Protein AF-A0A7C1HHU4-F1 (afdb_monomer_lite)

Foldseek 3Di:
DAAQDPVNCVQQPDADPVGTWHWADQADDDDDPDPPQAFDDDPNDTGSGNDDNVVVVVCVVVVQWDQDPVRGITGTDHPVVDPHDDQDPDDPDPQFDADDCPDLQHFVQPPDGHLSVLLVVDVVPDAAAAEDEDQDCQLNSNVVSCVLRNYHYDYHHPAPVNVLNNLQQCCQAPVDDSVNDDDPDQDLDLVSLLVCCVVPVLSSLRSQCPLQQWAADPCPDVPRVPDDDLQFGTKDWAAQDPVRDIAIETEHEDADDDDLVVLVSQLVVCVVVVGQAYEYEYSDDDDPSNVVSQVVSPWDAGPVLCPDPRGTFGRYYYYYPRRSSVPDHHPDDHDDDCGSTNRRDHHPHDPDDDDDDDD

Secondary structure (DSSP, 8-state):
-BPPPHHHHTT--EEETTEEEEEEE-B--S--S-TT---EEETTEEE-BSS-HHHHHHHHHTT-EEE-TTS-EEEEEEGGG---BPP-SS--SGGGPPPPTT-TT--S-TTPPPHHHHHHHHHHH--TT-EEEETT-TTTHHHHHHHHTT-EEEE--S-HHHHHHHHHHHHHHH---GGGS---SS-SSHHHHHHHHHH-HHHHHHHHHHHTTPEEPTT-STT---S---S--EEEEEE-STT--EEEEEEEEESS---HHHHHHHHHHHHHTT-SEEEEEESSPPPHHHHHHHHHT-EE--TTGGGSS---EESEEEEEHHHHHTT-------S----SSPPPPPP----TT------

Radius of gyration: 31.87 Å; chains: 1; bounding box: 71×44×88 Å

Sequence (359 aa):
YSPLTEDSLKPYSYSDDKGRFRLIEIVAAGIQKYEGRKEFEFEGVKAPWLYTKDRLKEMLDSGLLYKTSTGSIKKKQYLKDVKGLVVSDIWVDSDVKPLQGSSAESLGYQTQKPVSLLERIIKASSKEGDWVLDPFCGCGTTVSAAEKLKRNWIGIDITALSINLIKHRLMDEFKLDVKDINVDGFPKDLTGAGELFKKDPFQFEHWAVDLINARPAGNKSEGKMKGADKGIDGVMYFIKNTKEEYGKALVQVKGGGVKRSDIATLKGDVDREKAEAGIFITLEKPTKPMIQEAVEAGTFSTPLTLKTSKPEYPKIQILTIEEILNGKMPDLPQGLSKAYYKEASASKVDKSLKQKLMI

pLDDT: mean 82.61, std 16.48, range [25.23, 98.19]

Structure (mmCIF, N/CA/C/O backbone):
data_AF-A0A7C1HHU4-F1
#
_entry.id   AF-A0A7C1HHU4-F1
#
loop_
_atom_site.group_PDB
_atom_site.id
_atom_site.type_symbol
_atom_site.label_atom_id
_atom_site.label_alt_id
_atom_site.label_comp_id
_atom_site.label_asym_id
_atom_site.label_entity_id
_atom_site.label_seq_id
_atom_site.pdbx_PDB_ins_code
_atom_site.Cartn_x
_atom_site.Cartn_y
_atom_site.Cartn_z
_atom_site.occupancy
_atom_site.B_iso_or_equiv
_atom_site.auth_seq_id
_atom_site.auth_comp_id
_atom_site.auth_asym_id
_atom_site.auth_atom_id
_atom_site.pdbx_PDB_model_num
ATOM 1 N N . TYR A 1 1 ? 12.741 1.156 -25.204 1.00 75.75 1 TYR A N 1
ATOM 2 C CA . TYR A 1 1 ? 13.739 2.238 -25.246 1.00 75.75 1 TYR A CA 1
ATOM 3 C C . TYR A 1 1 ? 13.410 3.215 -24.134 1.00 75.75 1 TYR A C 1
ATOM 5 O O . TYR A 1 1 ? 12.227 3.480 -23.950 1.00 75.75 1 TYR A O 1
ATOM 13 N N . SER A 1 2 ? 14.406 3.695 -23.393 1.00 73.81 2 SER A N 1
ATOM 14 C CA . SER A 1 2 ? 14.232 4.794 -22.433 1.00 73.81 2 SER A CA 1
ATOM 15 C C . SER A 1 2 ? 14.288 6.148 -23.161 1.00 73.81 2 SER A C 1
ATOM 17 O O . SER A 1 2 ? 14.856 6.216 -24.262 1.00 73.81 2 SER A O 1
ATOM 19 N N . PRO A 1 3 ? 13.720 7.224 -22.586 1.00 78.56 3 PRO A N 1
ATOM 20 C CA . PRO A 1 3 ? 13.815 8.567 -23.152 1.00 78.56 3 PRO A CA 1
ATOM 21 C C . PRO A 1 3 ? 15.266 9.014 -23.379 1.00 78.56 3 PRO A C 1
ATOM 23 O O . PRO A 1 3 ? 16.185 8.589 -22.675 1.00 78.56 3 PRO A O 1
ATOM 26 N N . LEU A 1 4 ? 15.475 9.884 -24.369 1.00 82.12 4 LEU A N 1
ATOM 27 C CA . LEU A 1 4 ? 16.768 10.534 -24.580 1.00 82.12 4 LEU A CA 1
ATOM 28 C C . LEU A 1 4 ? 17.017 11.559 -23.465 1.00 82.12 4 LEU A C 1
ATOM 30 O O . LEU A 1 4 ? 16.139 12.349 -23.129 1.00 82.12 4 LEU A O 1
ATOM 34 N N . THR A 1 5 ? 18.226 11.557 -22.911 1.00 82.12 5 THR A N 1
ATOM 35 C CA . THR A 1 5 ? 18.712 12.552 -21.945 1.00 82.12 5 THR A CA 1
ATOM 36 C C . THR A 1 5 ? 19.473 13.673 -22.651 1.00 82.12 5 THR A C 1
ATOM 38 O O . THR A 1 5 ? 19.950 13.478 -23.772 1.00 82.12 5 THR A O 1
ATOM 41 N N . GLU A 1 6 ? 19.673 14.819 -21.995 1.00 85.12 6 GLU A N 1
ATOM 42 C CA . GLU A 1 6 ? 20.523 15.898 -22.529 1.00 85.12 6 GLU A CA 1
ATOM 43 C C . GLU A 1 6 ? 21.921 15.396 -22.916 1.00 85.12 6 GLU A C 1
ATOM 45 O O . GLU A 1 6 ? 22.415 15.698 -24.002 1.00 85.12 6 GLU A O 1
ATOM 50 N N . ASP A 1 7 ? 22.521 14.539 -22.087 1.00 84.50 7 ASP A N 1
ATOM 51 C CA . ASP A 1 7 ? 23.810 13.912 -22.382 1.00 84.50 7 ASP A CA 1
ATOM 52 C C . ASP A 1 7 ? 23.768 13.044 -23.641 1.00 84.50 7 ASP A C 1
ATOM 54 O O . ASP A 1 7 ? 24.692 13.083 -24.452 1.00 84.50 7 ASP A O 1
ATOM 58 N N . SER A 1 8 ? 22.677 12.304 -23.857 1.00 84.25 8 SER A N 1
ATOM 59 C CA . SER A 1 8 ? 22.513 11.487 -25.063 1.00 84.25 8 SER A CA 1
ATOM 60 C C . SER A 1 8 ? 22.328 12.311 -26.341 1.00 84.25 8 SER A C 1
ATOM 62 O O . SER A 1 8 ? 22.568 11.798 -27.437 1.00 84.25 8 SER A O 1
ATOM 64 N N . LEU A 1 9 ? 21.935 13.585 -26.214 1.00 89.62 9 LEU A N 1
ATOM 65 C CA . LEU A 1 9 ? 21.789 14.520 -27.329 1.00 89.62 9 LEU A CA 1
ATOM 66 C C . LEU A 1 9 ? 23.114 15.195 -27.707 1.00 89.62 9 LEU A C 1
ATOM 68 O O . LEU A 1 9 ? 23.261 15.605 -28.860 1.00 89.62 9 LEU A O 1
ATOM 72 N N . LYS A 1 10 ? 24.090 15.282 -26.788 1.00 91.12 10 LYS A N 1
ATOM 73 C CA . LYS A 1 10 ? 25.401 15.921 -27.030 1.00 91.12 10 LYS A CA 1
ATOM 74 C C . LYS A 1 10 ? 26.136 15.375 -28.268 1.00 91.12 10 LYS A C 1
ATOM 76 O O . LYS A 1 10 ? 26.642 16.189 -29.037 1.00 91.12 10 LYS A O 1
ATOM 81 N N . PRO A 1 11 ? 26.166 14.051 -28.542 1.00 92.06 11 PRO A N 1
ATOM 82 C CA . PRO A 1 11 ? 26.822 13.518 -29.738 1.00 92.06 11 PRO A CA 1
ATOM 83 C C . PRO A 1 11 ? 26.162 13.914 -31.069 1.00 92.06 11 PRO A C 1
ATOM 85 O O . PRO A 1 11 ? 26.788 13.761 -32.115 1.00 92.06 11 PRO A O 1
ATOM 88 N N . TYR A 1 12 ? 24.909 14.390 -31.065 1.00 93.38 12 TYR A N 1
ATOM 89 C CA . TYR A 1 12 ? 24.197 14.850 -32.266 1.00 93.38 12 TYR A CA 1
ATOM 90 C C . TYR A 1 12 ? 24.567 16.301 -32.599 1.00 93.38 12 TYR A C 1
ATOM 92 O O . TYR A 1 12 ? 23.718 17.200 -32.578 1.00 93.38 12 TYR A O 1
ATOM 100 N N . SER A 1 13 ? 25.856 16.531 -32.841 1.00 94.19 13 SER A N 1
ATOM 101 C CA . SER A 1 13 ? 26.451 17.848 -33.085 1.00 94.19 13 SER A CA 1
ATOM 102 C C . SER A 1 13 ? 26.485 18.258 -34.561 1.00 94.19 13 SER A C 1
ATOM 104 O O . SER A 1 13 ? 26.775 19.413 -34.855 1.00 94.19 13 SER A O 1
ATOM 106 N N . TYR A 1 14 ? 26.177 17.344 -35.484 1.00 94.19 14 TYR A N 1
ATOM 107 C CA . TYR A 1 14 ? 26.144 17.616 -36.919 1.00 94.19 14 TYR A CA 1
ATOM 108 C C . TYR A 1 14 ? 24.708 17.842 -37.402 1.00 94.19 14 TYR A C 1
ATOM 110 O O . TYR A 1 14 ? 23.756 17.331 -36.804 1.00 94.19 14 TYR A O 1
ATOM 118 N N . SER A 1 15 ? 24.542 18.562 -38.511 1.00 95.06 15 SER A N 1
ATOM 119 C CA . SER A 1 15 ? 23.248 18.739 -39.175 1.00 95.06 15 SER A CA 1
ATOM 120 C C . SER A 1 15 ? 23.392 18.861 -40.687 1.00 95.06 15 SER A C 1
ATOM 122 O O . SER A 1 15 ? 24.374 19.412 -41.180 1.00 95.06 15 SER A O 1
ATOM 124 N N . ASP A 1 16 ? 22.393 18.366 -41.407 1.00 94.12 16 ASP A N 1
ATOM 125 C CA . ASP A 1 16 ? 22.182 18.588 -42.839 1.00 94.12 16 ASP A CA 1
ATOM 126 C C . ASP A 1 16 ? 20.679 18.808 -43.112 1.00 94.12 16 ASP A C 1
ATOM 128 O O . ASP A 1 16 ? 19.890 18.991 -42.179 1.00 94.12 16 ASP A O 1
ATOM 132 N N . ASP A 1 17 ? 20.275 18.794 -44.382 1.00 93.31 17 ASP A N 1
ATOM 133 C CA . ASP A 1 17 ? 18.888 18.929 -44.846 1.00 93.31 17 ASP A CA 1
ATOM 134 C C . ASP A 1 17 ? 17.928 17.884 -44.247 1.00 93.31 17 ASP A C 1
ATOM 136 O O . ASP A 1 17 ? 16.725 18.124 -44.135 1.00 93.31 17 ASP A O 1
ATOM 140 N N . LYS A 1 18 ? 18.446 16.734 -43.798 1.00 91.19 18 LYS A N 1
ATOM 141 C CA . LYS A 1 18 ? 17.661 15.654 -43.186 1.00 91.19 18 LYS A CA 1
ATOM 142 C C . LYS A 1 18 ? 17.570 15.779 -41.664 1.00 91.19 18 LYS A C 1
ATOM 144 O O . LYS A 1 18 ? 16.787 15.032 -41.061 1.00 91.19 18 LYS A O 1
ATOM 149 N N . GLY A 1 19 ? 18.300 16.714 -41.053 1.00 94.38 19 GLY A N 1
ATOM 150 C CA . GLY A 1 19 ? 18.225 17.073 -39.635 1.00 94.38 19 GLY A CA 1
ATOM 151 C C . GLY A 1 19 ? 19.515 16.813 -38.854 1.00 94.38 19 GLY A C 1
ATOM 152 O O . GLY A 1 19 ? 20.585 16.597 -39.418 1.00 94.38 19 GLY A O 1
ATOM 153 N N . ARG A 1 20 ? 19.420 16.837 -37.517 1.00 96.12 20 ARG A N 1
ATOM 154 C CA . ARG A 1 20 ? 20.566 16.583 -36.626 1.00 96.12 20 ARG A CA 1
ATOM 155 C C . ARG A 1 20 ? 20.990 15.117 -36.667 1.00 96.12 20 ARG A C 1
ATOM 157 O O . ARG A 1 20 ? 20.142 14.227 -36.567 1.00 96.12 20 ARG A O 1
ATOM 164 N N . PHE A 1 21 ? 22.291 14.861 -36.734 1.00 96.12 21 PHE A N 1
ATOM 165 C CA . PHE A 1 21 ? 22.856 13.513 -36.737 1.00 96.12 21 PHE A CA 1
ATOM 166 C C . PHE A 1 21 ? 24.139 13.408 -35.909 1.00 96.12 21 PHE A C 1
ATOM 168 O O . PHE A 1 21 ? 24.798 14.400 -35.596 1.00 96.12 21 PHE A O 1
ATOM 175 N N . ARG A 1 22 ? 24.490 12.168 -35.563 1.00 95.00 22 ARG A N 1
ATOM 176 C CA . ARG A 1 22 ? 25.804 11.793 -35.033 1.00 95.00 22 ARG A CA 1
ATOM 177 C C . ARG A 1 22 ? 26.509 10.836 -35.987 1.00 95.00 22 ARG A C 1
ATOM 179 O O . ARG A 1 22 ? 25.856 10.158 -36.784 1.00 95.00 22 ARG A O 1
ATOM 186 N N . LEU A 1 23 ? 27.830 10.762 -35.888 1.00 94.88 23 LEU A N 1
ATOM 187 C CA . LEU A 1 23 ? 28.643 9.840 -36.678 1.00 94.88 23 LEU A CA 1
ATOM 188 C C . LEU A 1 23 ? 28.852 8.524 -35.923 1.00 94.88 23 LEU A C 1
ATOM 190 O O . LEU A 1 23 ? 29.204 8.536 -34.746 1.00 94.88 23 LEU A O 1
ATOM 194 N N . ILE A 1 24 ? 28.649 7.398 -36.606 1.00 93.25 24 ILE A N 1
ATOM 195 C CA . ILE A 1 24 ? 28.851 6.049 -36.062 1.00 93.25 24 ILE A CA 1
ATOM 196 C C . ILE A 1 24 ? 29.905 5.310 -36.881 1.00 93.25 24 ILE A C 1
ATOM 198 O O . ILE A 1 24 ? 29.896 5.371 -38.113 1.00 93.25 24 ILE A O 1
ATOM 202 N N . GLU A 1 25 ? 30.792 4.603 -36.181 1.00 92.06 25 GLU A N 1
ATOM 203 C CA . GLU A 1 25 ? 31.785 3.721 -36.791 1.00 92.06 25 GLU A CA 1
ATOM 204 C C . GLU A 1 25 ? 31.113 2.575 -37.549 1.00 92.06 25 GLU A C 1
ATOM 206 O O . GLU A 1 25 ? 30.187 1.923 -37.062 1.00 92.06 25 GLU A O 1
ATOM 211 N N . ILE A 1 26 ? 31.596 2.329 -38.763 1.00 91.25 26 ILE A N 1
ATOM 212 C CA . ILE A 1 26 ? 31.110 1.254 -39.639 1.00 91.25 26 ILE A CA 1
ATOM 213 C C . ILE A 1 26 ? 32.200 0.237 -39.976 1.00 91.25 26 ILE A C 1
ATOM 215 O O . ILE A 1 26 ? 32.038 -0.571 -40.890 1.00 91.25 26 ILE A O 1
ATOM 219 N N . VAL A 1 27 ? 33.290 0.274 -39.215 1.00 89.12 27 VAL A N 1
ATOM 220 C CA . VAL A 1 27 ? 34.423 -0.645 -39.291 1.00 89.12 27 VAL A CA 1
ATOM 221 C C . VAL A 1 27 ? 34.419 -1.512 -38.031 1.00 89.12 27 VAL A C 1
ATOM 223 O O . VAL A 1 27 ? 34.164 -1.022 -36.932 1.00 89.12 27 VAL A O 1
ATOM 226 N N . ALA A 1 28 ? 34.651 -2.813 -38.185 1.00 80.06 28 ALA A N 1
ATOM 227 C CA . ALA A 1 28 ? 34.736 -3.750 -37.073 1.00 80.06 28 ALA A CA 1
ATOM 228 C C . ALA A 1 28 ? 36.065 -3.584 -36.319 1.00 80.06 28 ALA A C 1
ATOM 230 O O . ALA A 1 28 ? 37.127 -3.570 -36.935 1.00 80.06 28 ALA A O 1
ATOM 231 N N . ALA A 1 29 ? 36.015 -3.532 -34.986 1.00 65.38 29 ALA A N 1
ATOM 232 C CA . ALA A 1 29 ? 37.196 -3.613 -34.127 1.00 65.38 29 ALA A CA 1
ATOM 233 C C . ALA A 1 29 ? 37.293 -5.022 -33.506 1.00 65.38 29 ALA A C 1
ATOM 235 O O . ALA A 1 29 ? 36.358 -5.453 -32.830 1.00 65.38 29 ALA A O 1
ATOM 236 N N . GLY A 1 30 ? 38.403 -5.741 -33.729 1.00 63.88 30 GLY A N 1
ATOM 237 C CA . GLY A 1 30 ? 38.709 -7.036 -33.089 1.00 63.88 30 GLY A CA 1
ATOM 238 C C . GLY A 1 30 ? 38.842 -8.248 -34.029 1.00 63.88 30 GLY A C 1
ATOM 239 O O . GLY A 1 30 ? 38.685 -8.139 -35.244 1.00 63.88 30 GLY A O 1
ATOM 240 N N . ILE A 1 31 ? 39.149 -9.420 -33.445 1.00 54.19 31 ILE A N 1
ATOM 241 C CA . ILE A 1 31 ? 39.324 -10.702 -34.158 1.00 54.19 31 ILE A CA 1
ATOM 242 C C . ILE A 1 31 ? 37.970 -11.171 -34.696 1.00 54.19 31 ILE A C 1
ATOM 244 O O . ILE A 1 31 ? 37.035 -11.446 -33.939 1.00 54.19 31 ILE A O 1
ATOM 248 N N . GLN A 1 32 ? 37.859 -11.270 -36.017 1.00 61.97 32 GLN A N 1
ATOM 249 C CA . GLN A 1 32 ? 36.620 -11.663 -36.669 1.00 61.97 32 GLN A CA 1
ATOM 250 C C . GLN A 1 32 ? 36.417 -13.179 -36.609 1.00 61.97 32 GLN A C 1
ATOM 252 O O . GLN A 1 32 ? 37.212 -13.943 -37.143 1.00 61.97 32 GLN A O 1
ATOM 257 N N . LYS A 1 33 ? 35.318 -13.620 -35.984 1.00 54.09 33 LYS A N 1
ATOM 258 C CA . LYS A 1 33 ? 34.974 -15.048 -35.833 1.00 54.09 33 LYS A CA 1
ATOM 259 C C . LYS A 1 33 ? 34.425 -15.717 -37.106 1.00 54.09 33 LYS A C 1
ATOM 261 O O . LYS A 1 33 ? 34.211 -16.922 -37.089 1.00 54.09 33 LYS A O 1
ATOM 266 N N . TYR A 1 34 ? 34.172 -14.967 -38.182 1.00 54.53 34 TYR A N 1
ATOM 267 C CA . TYR A 1 34 ? 33.524 -15.477 -39.396 1.00 54.53 34 TYR A CA 1
ATOM 268 C C . TYR A 1 34 ? 34.329 -15.101 -40.649 1.00 54.53 34 TYR A C 1
ATOM 270 O O . TYR A 1 34 ? 34.509 -13.918 -40.930 1.00 54.53 34 TYR A O 1
ATOM 278 N N . GLU A 1 35 ? 34.752 -16.098 -41.432 1.00 52.47 35 GLU A N 1
ATOM 279 C CA . GLU A 1 35 ? 35.619 -15.956 -42.624 1.00 52.47 35 GLU A CA 1
ATOM 280 C C . GLU A 1 35 ? 35.039 -15.080 -43.757 1.00 52.47 35 GLU A C 1
ATOM 282 O O . GLU A 1 35 ? 35.770 -14.646 -44.650 1.00 52.47 35 GLU A O 1
ATOM 287 N N . GLY A 1 36 ? 33.729 -14.807 -43.741 1.00 53.41 36 GLY A N 1
ATOM 288 C CA . GLY A 1 36 ? 33.007 -14.114 -44.816 1.00 53.41 36 GLY A CA 1
ATOM 289 C C . GLY A 1 36 ? 33.025 -12.580 -44.773 1.00 53.41 36 GLY A C 1
ATOM 290 O O . GLY A 1 36 ? 32.559 -11.954 -45.722 1.00 53.41 36 GLY A O 1
ATOM 291 N N . ARG A 1 37 ? 33.547 -11.944 -43.714 1.00 59.62 37 ARG A N 1
ATOM 292 C CA . ARG A 1 37 ? 33.633 -10.469 -43.593 1.00 59.62 37 ARG A CA 1
ATOM 293 C C . ARG A 1 37 ? 35.045 -9.952 -43.889 1.00 59.62 37 ARG A C 1
ATOM 295 O O . ARG A 1 37 ? 35.621 -9.182 -43.130 1.00 59.62 37 ARG A O 1
ATOM 302 N N . LYS A 1 38 ? 35.616 -10.402 -45.008 1.00 65.12 38 LYS A N 1
ATOM 303 C CA . LYS A 1 38 ? 36.963 -10.006 -45.444 1.00 65.12 38 LYS A CA 1
ATOM 304 C C . LYS A 1 38 ? 37.059 -8.489 -45.596 1.00 65.12 38 LYS A C 1
ATOM 306 O O . LYS A 1 38 ? 36.129 -7.855 -46.090 1.00 65.12 38 LYS A O 1
ATOM 311 N N . GLU A 1 39 ? 38.194 -7.925 -45.194 1.00 82.88 39 GLU A N 1
ATOM 312 C CA . GLU A 1 39 ? 38.535 -6.539 -45.502 1.00 82.88 39 GLU A CA 1
ATOM 313 C C . GLU A 1 39 ? 38.450 -6.307 -47.011 1.00 82.88 39 GLU A C 1
ATOM 315 O O . GLU A 1 39 ? 38.988 -7.087 -47.802 1.00 82.88 39 GLU A O 1
ATOM 320 N N . PHE A 1 40 ? 37.795 -5.227 -47.419 1.00 88.38 40 PHE A N 1
ATOM 321 C CA . PHE A 1 40 ? 37.728 -4.837 -48.822 1.00 88.38 40 PHE A CA 1
ATOM 322 C C . PHE A 1 40 ? 37.879 -3.328 -48.967 1.00 88.38 40 PHE A C 1
ATOM 324 O O . PHE A 1 40 ? 37.663 -2.559 -48.028 1.00 88.38 40 PHE A O 1
ATOM 331 N N . GLU A 1 41 ? 38.284 -2.909 -50.161 1.00 91.25 41 GLU A N 1
ATOM 332 C CA . GLU A 1 41 ? 38.434 -1.501 -50.496 1.00 91.25 41 GLU A CA 1
ATOM 333 C C . GLU A 1 41 ? 37.094 -0.889 -50.921 1.00 91.25 41 GLU A C 1
ATOM 335 O O . GLU A 1 41 ? 36.368 -1.439 -51.760 1.00 91.25 41 GLU A O 1
ATOM 340 N N . PHE A 1 42 ? 36.774 0.257 -50.327 1.00 91.25 42 PHE A N 1
ATOM 341 C CA . PHE A 1 42 ? 35.602 1.067 -50.630 1.00 91.25 42 PHE A CA 1
ATOM 342 C C . PHE A 1 42 ? 35.975 2.552 -50.534 1.00 91.25 42 PHE A C 1
ATOM 344 O O . PHE A 1 42 ? 36.514 2.979 -49.516 1.00 91.25 42 PHE A O 1
ATOM 351 N N . GLU A 1 43 ? 35.714 3.333 -51.590 1.00 91.62 43 GLU A N 1
ATOM 352 C CA . GLU A 1 43 ? 35.976 4.787 -51.637 1.00 91.62 43 GLU A CA 1
ATOM 353 C C . GLU A 1 43 ? 37.415 5.193 -51.228 1.00 91.62 43 GLU A C 1
ATOM 355 O O . GLU A 1 43 ? 37.641 6.211 -50.558 1.00 91.62 43 GLU A O 1
ATOM 360 N N . GLY A 1 44 ? 38.396 4.371 -51.629 1.00 89.25 44 GLY A N 1
ATOM 361 C CA . GLY A 1 44 ? 39.824 4.547 -51.337 1.00 89.25 44 GLY A CA 1
ATOM 362 C C . GLY A 1 44 ? 40.247 4.135 -49.923 1.00 89.25 44 GLY A C 1
ATOM 363 O O . GLY A 1 44 ? 41.362 4.436 -49.504 1.00 89.25 44 GLY A O 1
ATOM 364 N N . VAL A 1 45 ? 39.367 3.471 -49.166 1.00 89.06 45 VAL A N 1
ATOM 365 C CA . VAL A 1 45 ? 39.634 2.991 -47.806 1.00 89.06 45 VAL A CA 1
ATOM 366 C C . VAL A 1 45 ? 39.509 1.470 -47.769 1.00 89.06 45 VAL A C 1
ATOM 368 O O . VAL A 1 45 ? 38.442 0.912 -48.031 1.00 89.06 45 VAL A O 1
ATOM 371 N N . LYS A 1 46 ? 40.599 0.782 -47.418 1.00 90.00 46 LYS A N 1
ATOM 372 C CA . LYS A 1 46 ? 40.602 -0.663 -47.162 1.00 90.00 46 LYS A CA 1
ATOM 373 C C . LYS A 1 46 ? 40.394 -0.908 -45.673 1.00 90.00 46 LYS A C 1
ATOM 375 O O . LYS A 1 46 ? 41.227 -0.509 -44.865 1.00 90.00 46 LYS A O 1
ATOM 380 N N . ALA A 1 47 ? 39.274 -1.531 -45.317 1.00 88.31 47 ALA A N 1
ATOM 381 C CA . ALA A 1 47 ? 38.907 -1.753 -43.923 1.00 88.31 47 ALA A CA 1
ATOM 382 C C . ALA A 1 47 ? 38.015 -2.996 -43.743 1.00 88.31 47 ALA A C 1
ATOM 384 O O . ALA A 1 47 ? 37.366 -3.448 -44.695 1.00 88.31 47 ALA A O 1
ATOM 385 N N . PRO A 1 48 ? 37.934 -3.537 -42.516 1.00 88.12 48 PRO A N 1
ATOM 386 C CA . PRO A 1 48 ? 36.962 -4.561 -42.150 1.00 88.12 48 PRO A CA 1
ATOM 387 C C . PRO A 1 48 ? 35.567 -3.950 -41.946 1.00 88.12 48 PRO A C 1
ATOM 389 O O . PRO A 1 48 ? 35.154 -3.651 -40.825 1.00 88.12 48 PRO A O 1
ATOM 392 N N . TRP A 1 49 ? 34.825 -3.728 -43.028 1.00 87.88 49 TRP A N 1
ATOM 393 C CA . TRP A 1 49 ? 33.504 -3.093 -42.968 1.00 87.88 49 TRP A CA 1
ATOM 394 C C . TRP A 1 49 ? 32.445 -3.957 -42.258 1.00 87.88 49 TRP A C 1
ATOM 396 O O . TRP A 1 49 ? 32.371 -5.171 -42.445 1.00 87.88 49 TRP A O 1
ATOM 406 N N . LEU A 1 50 ? 31.560 -3.317 -41.482 1.00 88.31 50 LEU A N 1
ATOM 407 C CA . LEU A 1 50 ? 30.395 -3.959 -40.849 1.00 88.31 50 LEU A CA 1
ATOM 408 C C . LEU A 1 50 ? 29.267 -4.293 -41.844 1.00 88.31 50 LEU A C 1
ATOM 410 O O . LEU A 1 50 ? 28.337 -5.020 -41.493 1.00 88.31 50 LEU A O 1
ATOM 414 N N . TYR A 1 51 ? 29.341 -3.760 -43.065 1.00 88.25 51 TYR A N 1
ATOM 415 C CA . TYR A 1 51 ? 28.326 -3.877 -44.111 1.00 88.25 51 TYR A CA 1
ATOM 416 C C . TYR A 1 51 ? 28.941 -4.424 -45.405 1.00 88.25 51 TYR A C 1
ATOM 418 O O . TYR A 1 51 ? 30.143 -4.297 -45.634 1.00 88.25 51 TYR A O 1
ATOM 426 N N . THR A 1 52 ? 28.112 -5.015 -46.267 1.00 89.25 52 THR A N 1
ATOM 427 C CA . THR A 1 52 ? 28.529 -5.470 -47.603 1.00 89.25 52 THR A CA 1
ATOM 428 C C . THR A 1 52 ? 28.828 -4.288 -48.529 1.00 89.25 52 THR A C 1
ATOM 430 O O . THR A 1 52 ? 28.339 -3.178 -48.310 1.00 89.25 52 THR A O 1
ATOM 433 N N . LYS A 1 53 ? 29.596 -4.526 -49.602 1.00 89.44 53 LYS A N 1
ATOM 434 C CA . LYS A 1 53 ? 29.929 -3.493 -50.598 1.00 89.44 53 LYS A CA 1
ATOM 435 C C . LYS A 1 53 ? 28.681 -2.855 -51.216 1.00 89.44 53 LYS A C 1
ATOM 437 O O . LYS A 1 53 ? 28.639 -1.637 -51.349 1.00 89.44 53 LYS A O 1
ATOM 442 N N . ASP A 1 54 ? 27.660 -3.651 -51.531 1.00 91.06 54 ASP A N 1
ATOM 443 C CA . ASP A 1 54 ? 26.407 -3.144 -52.105 1.00 91.06 54 ASP A CA 1
ATOM 444 C C . ASP A 1 54 ? 25.642 -2.271 -51.110 1.00 91.06 54 ASP A C 1
ATOM 446 O O . ASP A 1 54 ? 25.215 -1.173 -51.453 1.00 91.06 54 ASP A O 1
ATOM 450 N N . ARG A 1 55 ? 25.582 -2.676 -49.834 1.00 92.19 55 ARG A N 1
ATOM 451 C CA . ARG A 1 55 ? 24.946 -1.858 -48.799 1.00 92.19 55 ARG A CA 1
ATOM 452 C C . ARG A 1 55 ? 25.688 -0.541 -48.561 1.00 92.19 55 ARG A C 1
ATOM 454 O O . ARG A 1 55 ? 25.051 0.473 -48.294 1.00 92.19 55 ARG A O 1
ATOM 461 N N . LEU A 1 56 ? 27.019 -0.538 -48.658 1.00 92.75 56 LEU A N 1
ATOM 462 C CA . LEU A 1 56 ? 27.808 0.694 -48.577 1.00 92.75 56 LEU A CA 1
ATOM 463 C C . LEU A 1 56 ? 27.554 1.619 -49.773 1.00 92.75 56 LEU A C 1
ATOM 465 O O . LEU A 1 56 ? 27.445 2.824 -49.562 1.00 92.75 56 LEU A O 1
ATOM 469 N N . LYS A 1 57 ? 27.399 1.080 -50.990 1.00 94.12 57 LYS A N 1
ATOM 470 C CA . LYS A 1 57 ? 26.992 1.868 -52.166 1.00 94.12 57 LYS A CA 1
ATOM 471 C C . LYS A 1 57 ? 25.612 2.494 -51.972 1.00 94.12 57 LYS A C 1
ATOM 473 O O . LYS A 1 57 ? 25.492 3.704 -52.072 1.00 94.12 57 LYS A O 1
ATOM 478 N N . GLU A 1 58 ? 24.612 1.718 -51.550 1.00 95.69 58 GLU A N 1
ATOM 479 C CA . GLU A 1 58 ? 23.273 2.250 -51.242 1.00 95.69 58 GLU A CA 1
ATOM 480 C C . GLU A 1 58 ? 23.321 3.378 -50.194 1.00 95.69 58 GLU A C 1
ATOM 482 O O . GLU A 1 58 ? 22.600 4.375 -50.274 1.00 95.69 58 GLU A O 1
ATOM 487 N N . MET A 1 59 ? 24.174 3.231 -49.177 1.00 95.25 59 MET A N 1
ATOM 488 C CA . MET A 1 59 ? 24.371 4.254 -48.150 1.00 95.25 59 MET A CA 1
ATOM 489 C C . MET A 1 59 ? 25.095 5.496 -48.686 1.00 95.25 59 MET A C 1
ATOM 491 O O . MET A 1 59 ? 24.803 6.600 -48.227 1.00 95.25 59 MET A O 1
ATOM 495 N N . LEU A 1 60 ? 26.020 5.337 -49.634 1.00 94.38 60 LEU A N 1
ATOM 496 C CA . LEU A 1 60 ? 26.677 6.449 -50.318 1.00 94.38 60 LEU A CA 1
ATOM 497 C C . LEU A 1 60 ? 25.665 7.222 -51.171 1.00 94.38 60 LEU A C 1
ATOM 499 O O . LEU A 1 60 ? 25.517 8.427 -50.981 1.00 94.38 60 LEU A O 1
ATOM 503 N N . ASP A 1 61 ? 24.908 6.511 -52.009 1.00 94.81 61 ASP A N 1
ATOM 504 C CA . ASP A 1 61 ? 23.916 7.076 -52.932 1.00 94.81 61 ASP A CA 1
ATOM 505 C C . ASP A 1 61 ? 22.787 7.803 -52.186 1.00 94.81 61 ASP A C 1
ATOM 507 O O . ASP A 1 61 ? 22.298 8.847 -52.611 1.00 94.81 61 ASP A O 1
ATOM 511 N N . SER A 1 62 ? 22.397 7.291 -51.015 1.00 93.31 62 SER A N 1
ATOM 512 C CA . SER A 1 62 ? 21.400 7.928 -50.144 1.00 93.31 62 SER A CA 1
ATOM 513 C C . SER A 1 62 ? 21.963 9.049 -49.257 1.00 93.31 62 SER A C 1
ATOM 515 O O . SER A 1 62 ? 21.215 9.650 -48.476 1.00 93.31 62 SER A O 1
ATOM 517 N N . GLY A 1 63 ? 23.263 9.353 -49.342 1.00 93.62 63 GLY A N 1
ATOM 518 C CA . GLY A 1 63 ? 23.921 10.396 -48.549 1.00 93.62 63 GLY A CA 1
ATOM 519 C C . GLY A 1 63 ? 24.031 10.082 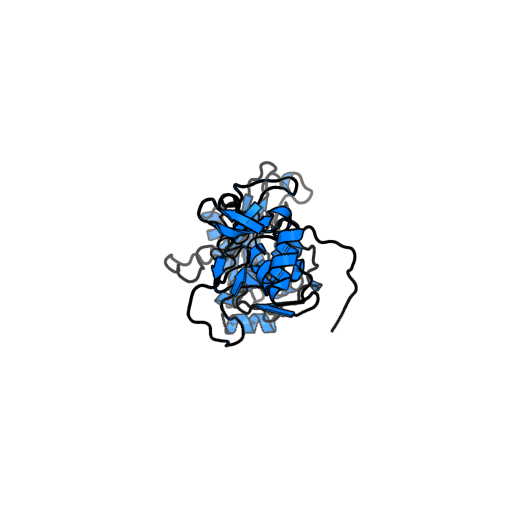-47.050 1.00 93.62 63 GLY A C 1
ATOM 520 O O . GLY A 1 63 ? 24.168 10.999 -46.235 1.00 93.62 63 GLY A O 1
ATOM 521 N N . LEU A 1 64 ? 23.950 8.800 -46.674 1.00 95.06 64 LEU A N 1
ATOM 522 C CA . LEU A 1 64 ? 24.075 8.301 -45.298 1.00 95.06 64 LEU A CA 1
ATOM 523 C C . LEU A 1 64 ? 25.527 8.144 -44.832 1.00 95.06 64 LEU A C 1
ATOM 525 O O . LEU A 1 64 ? 25.757 7.873 -43.650 1.00 95.06 64 LEU A O 1
ATOM 529 N N . LEU A 1 65 ? 26.504 8.294 -45.726 1.00 95.75 65 LEU A N 1
ATOM 530 C CA . LEU A 1 65 ? 27.924 8.251 -45.391 1.00 95.75 65 LEU A CA 1
ATOM 531 C C . LEU A 1 65 ? 28.506 9.654 -45.200 1.00 95.75 65 LEU A C 1
ATOM 533 O O . LEU A 1 65 ? 28.065 10.633 -45.800 1.00 95.75 65 LEU A O 1
ATOM 537 N N . TYR A 1 66 ? 29.507 9.740 -44.333 1.00 94.69 66 TYR A N 1
ATOM 538 C CA . TYR A 1 66 ? 30.271 10.946 -44.051 1.00 94.69 66 TYR A CA 1
ATOM 539 C C . TYR A 1 66 ? 31.760 10.604 -44.078 1.00 94.69 66 TYR A C 1
ATOM 541 O O . TYR A 1 66 ? 32.206 9.739 -43.319 1.00 94.69 66 TYR A O 1
ATOM 549 N N . LYS A 1 67 ? 32.528 11.283 -44.933 1.00 92.75 67 LYS A N 1
ATOM 550 C CA . LYS A 1 67 ? 33.987 11.140 -45.010 1.00 92.75 67 LYS A CA 1
ATOM 551 C C . LYS A 1 67 ? 34.642 12.214 -44.142 1.00 92.75 67 LYS A C 1
ATOM 553 O O . LYS A 1 67 ? 34.391 13.401 -44.332 1.00 92.75 67 LYS A O 1
ATOM 558 N N . THR A 1 68 ? 35.435 11.809 -43.155 1.00 88.88 68 THR A N 1
ATOM 559 C CA . THR A 1 68 ? 36.165 12.741 -42.283 1.00 88.88 68 THR A CA 1
ATOM 560 C C . THR A 1 68 ? 37.356 13.357 -43.016 1.00 88.88 68 THR A C 1
ATOM 562 O O . THR A 1 68 ? 37.822 12.827 -44.023 1.00 88.88 68 THR A O 1
ATOM 565 N N . SER A 1 69 ? 37.906 14.449 -42.478 1.00 87.75 69 SER A N 1
ATOM 566 C CA . SER A 1 69 ? 39.142 15.066 -42.990 1.00 87.75 69 SER A CA 1
ATOM 567 C C . SER A 1 69 ? 40.343 14.112 -42.971 1.00 87.75 69 SER A C 1
ATOM 569 O O . SER A 1 69 ? 41.233 14.226 -43.803 1.00 87.75 69 SER A O 1
ATOM 571 N N . THR A 1 70 ? 40.345 13.136 -42.060 1.00 86.19 70 THR A N 1
ATOM 572 C CA . THR A 1 70 ? 41.350 12.065 -41.965 1.00 86.19 70 THR A CA 1
ATOM 573 C C . THR A 1 70 ? 41.128 10.921 -42.963 1.00 86.19 70 THR A C 1
ATOM 575 O O . THR A 1 70 ? 41.873 9.948 -42.948 1.00 86.19 70 THR A O 1
ATOM 578 N N . GLY A 1 71 ? 40.089 10.995 -43.801 1.00 86.62 71 GLY A N 1
ATOM 579 C CA . GLY A 1 71 ? 39.763 9.991 -44.816 1.00 86.62 71 GLY A CA 1
ATOM 580 C C . GLY A 1 71 ? 38.893 8.826 -44.332 1.00 86.62 71 GLY A C 1
ATOM 581 O O . GLY A 1 71 ? 38.457 8.028 -45.156 1.00 86.62 71 GLY A O 1
ATOM 582 N N . SER A 1 72 ? 38.586 8.732 -43.035 1.00 88.81 72 SER A N 1
ATOM 583 C CA . SER A 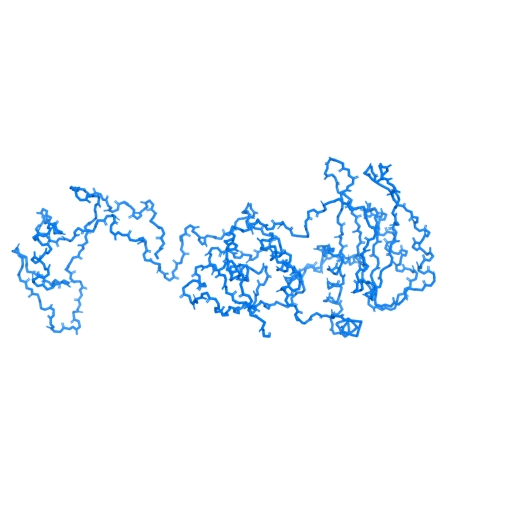1 72 ? 37.727 7.678 -42.482 1.00 88.81 72 SER A CA 1
ATOM 584 C C . SER A 1 72 ? 36.268 7.863 -42.912 1.00 88.81 72 SER A C 1
ATOM 586 O O . SER A 1 72 ? 35.762 8.984 -42.963 1.00 88.81 72 SER A O 1
ATOM 588 N N . ILE A 1 73 ? 35.564 6.763 -43.178 1.00 94.12 73 ILE A N 1
ATOM 589 C CA . ILE A 1 73 ? 34.152 6.789 -43.582 1.00 94.12 73 ILE A CA 1
ATOM 590 C C . ILE A 1 73 ? 33.290 6.351 -42.402 1.00 94.12 73 ILE A C 1
ATOM 592 O O . ILE A 1 73 ? 33.493 5.278 -41.838 1.00 94.12 73 ILE A O 1
ATOM 596 N N . LYS A 1 74 ? 32.313 7.185 -42.043 1.00 95.00 74 LYS A N 1
ATOM 597 C CA . LYS A 1 74 ? 31.362 6.951 -40.950 1.00 95.00 74 LYS A CA 1
ATOM 598 C C . LYS A 1 74 ? 29.930 6.995 -41.466 1.00 95.00 74 LYS A C 1
ATOM 600 O O . LYS A 1 74 ? 29.652 7.582 -42.509 1.00 95.00 74 LYS A O 1
ATOM 605 N N . LYS A 1 75 ? 29.001 6.407 -40.714 1.00 95.69 75 LYS A N 1
ATOM 606 C CA . LYS A 1 75 ? 27.562 6.484 -40.997 1.00 95.69 75 LYS A CA 1
ATOM 607 C C . LYS A 1 75 ? 26.923 7.634 -40.230 1.00 95.69 75 LYS A C 1
ATOM 609 O O . LYS A 1 75 ? 27.154 7.774 -39.030 1.00 95.69 75 LYS A O 1
ATOM 614 N N . LYS A 1 76 ? 26.053 8.392 -40.894 1.00 96.62 76 LYS A N 1
ATOM 615 C CA . LYS A 1 76 ? 25.137 9.342 -40.257 1.00 96.62 76 LYS A CA 1
ATOM 616 C C . LYS A 1 76 ? 23.991 8.577 -39.585 1.00 96.62 76 LYS A C 1
ATOM 618 O O . LYS A 1 76 ? 23.270 7.824 -40.239 1.00 96.62 76 LYS A O 1
ATOM 623 N N . GLN A 1 77 ? 23.814 8.756 -38.278 1.00 94.81 77 GLN A N 1
ATOM 624 C CA . GLN A 1 77 ? 22.604 8.346 -37.560 1.00 94.81 77 GLN A CA 1
ATOM 625 C C . GLN A 1 77 ? 21.810 9.598 -37.197 1.00 94.81 77 GLN A C 1
ATOM 627 O O . GLN A 1 77 ? 22.251 10.378 -36.351 1.00 94.81 77 GLN A O 1
ATOM 632 N N . TYR A 1 78 ? 20.652 9.783 -37.829 1.00 95.31 78 TYR A N 1
ATOM 633 C CA . TYR A 1 78 ? 19.786 10.928 -37.568 1.00 95.31 78 TYR A CA 1
ATOM 634 C C . TYR A 1 78 ? 19.021 10.771 -36.261 1.00 95.31 78 TYR A C 1
ATOM 636 O O . TYR A 1 78 ? 18.512 9.696 -35.950 1.00 95.31 78 TYR A O 1
ATOM 644 N N . LEU A 1 79 ? 18.898 11.874 -35.523 1.00 92.75 79 LEU A N 1
ATOM 645 C CA . LEU A 1 79 ? 18.191 11.926 -34.245 1.00 92.75 79 LEU A CA 1
ATOM 646 C C . LEU A 1 79 ? 16.718 11.522 -34.391 1.00 92.75 79 LEU A C 1
ATOM 648 O O . LEU A 1 79 ? 16.197 10.796 -33.552 1.00 92.75 79 LEU A O 1
ATOM 652 N N . LYS A 1 80 ? 16.073 11.945 -35.485 1.00 92.50 80 LYS A N 1
ATOM 653 C CA . LYS A 1 80 ? 14.660 11.651 -35.774 1.00 92.50 80 LYS A CA 1
ATOM 654 C C . LYS A 1 80 ? 14.361 10.156 -35.949 1.00 92.50 80 LYS A C 1
ATOM 656 O O . LYS A 1 80 ? 13.230 9.741 -35.729 1.00 92.50 80 LYS A O 1
ATOM 661 N N . ASP A 1 81 ? 15.367 9.359 -36.309 1.00 90.94 81 ASP A N 1
ATOM 662 C CA . ASP A 1 81 ? 15.217 7.919 -36.545 1.00 90.94 81 ASP A CA 1
ATOM 663 C C . ASP A 1 81 ? 15.486 7.093 -35.271 1.00 90.94 81 ASP A C 1
ATOM 665 O O . ASP A 1 81 ? 15.367 5.864 -35.270 1.00 90.94 81 ASP A O 1
ATOM 669 N N . VAL A 1 82 ? 15.870 7.745 -34.165 1.00 88.12 82 VAL A N 1
ATOM 670 C CA . VAL A 1 82 ? 16.192 7.077 -32.902 1.00 88.12 82 VAL A CA 1
ATOM 671 C C . VAL A 1 82 ? 14.968 7.018 -31.997 1.00 88.12 82 VAL A C 1
ATOM 673 O O . VAL A 1 82 ? 14.484 8.026 -31.497 1.00 88.12 82 VAL A O 1
ATOM 676 N N . LYS A 1 83 ? 14.509 5.792 -31.720 1.00 85.00 83 LYS A N 1
ATOM 677 C CA . LYS A 1 83 ? 13.366 5.504 -30.832 1.00 85.00 83 LYS A CA 1
ATOM 678 C C . LYS A 1 83 ? 13.632 5.802 -29.347 1.00 85.00 83 LYS A C 1
ATOM 680 O O . LYS A 1 83 ? 12.703 5.775 -28.549 1.00 85.00 83 LYS A O 1
ATOM 685 N N . GLY A 1 84 ? 14.892 6.020 -28.972 1.00 83.94 84 GLY A N 1
ATOM 686 C CA . GLY A 1 84 ? 15.350 6.290 -27.609 1.00 83.94 84 GLY A CA 1
ATOM 687 C C . GLY A 1 84 ? 16.627 5.520 -27.268 1.00 83.94 84 GLY A C 1
ATOM 688 O O . GLY A 1 84 ? 17.258 4.914 -28.138 1.00 83.94 84 GLY A O 1
ATOM 689 N N . LEU A 1 85 ? 17.007 5.524 -25.993 1.00 79.50 85 LEU A N 1
ATOM 690 C CA . LEU A 1 85 ? 18.134 4.742 -25.488 1.00 79.50 85 LEU A CA 1
ATOM 691 C C . LEU A 1 85 ? 17.745 3.269 -25.366 1.00 79.50 85 LEU A C 1
ATOM 693 O O . LEU A 1 85 ? 16.648 2.938 -24.909 1.00 79.50 85 LEU A O 1
ATOM 697 N N . VAL A 1 86 ? 18.628 2.366 -25.796 1.00 81.44 86 VAL A N 1
ATOM 698 C CA . VAL A 1 86 ? 18.450 0.937 -25.505 1.00 81.44 86 VAL A CA 1
ATOM 699 C C . VAL A 1 86 ? 18.485 0.782 -23.989 1.00 81.44 86 VAL A C 1
ATOM 701 O O . VAL A 1 86 ? 19.363 1.334 -23.330 1.00 81.44 86 VAL A O 1
ATOM 704 N N . VAL A 1 87 ? 17.492 0.083 -23.447 1.00 80.31 87 VAL A N 1
ATOM 705 C CA . VAL A 1 87 ? 17.409 -0.167 -22.009 1.00 80.31 87 VAL A CA 1
ATOM 706 C C . VAL A 1 87 ? 18.503 -1.180 -21.669 1.00 80.31 87 VAL A C 1
ATOM 708 O O . VAL A 1 87 ? 18.521 -2.259 -22.256 1.00 80.31 87 VAL A O 1
ATOM 711 N N . SER A 1 88 ? 19.442 -0.799 -20.806 1.00 82.62 88 SER A N 1
ATOM 712 C CA . SER A 1 88 ? 20.532 -1.660 -20.330 1.00 82.62 88 SER A CA 1
ATOM 713 C C . SER A 1 88 ? 20.067 -2.567 -19.187 1.00 82.62 88 SER A C 1
ATOM 715 O O . SER A 1 88 ? 18.917 -2.494 -18.760 1.00 82.62 88 SER A O 1
ATOM 717 N N . ASP A 1 89 ? 20.971 -3.379 -18.641 1.00 84.00 89 ASP A N 1
ATOM 718 C CA . ASP A 1 89 ? 20.697 -4.208 -17.457 1.00 84.00 89 ASP A CA 1
ATOM 719 C C . ASP A 1 89 ? 20.670 -3.392 -16.148 1.00 84.00 89 ASP A C 1
ATOM 721 O O . ASP A 1 89 ? 20.176 -3.859 -15.125 1.00 84.00 89 ASP A O 1
ATOM 725 N N . ILE A 1 90 ? 21.182 -2.153 -16.174 1.00 84.19 90 ILE A N 1
ATOM 726 C CA . ILE A 1 90 ? 21.197 -1.226 -15.033 1.00 84.19 90 ILE A CA 1
ATOM 727 C C . ILE A 1 90 ? 20.346 -0.007 -15.377 1.00 84.19 90 ILE A C 1
ATOM 729 O O . ILE A 1 90 ? 20.756 0.854 -16.160 1.00 84.19 90 ILE A O 1
ATOM 733 N N . TRP A 1 91 ? 19.160 0.087 -14.780 1.00 85.75 91 TRP A N 1
ATOM 734 C CA . TRP A 1 91 ? 18.226 1.171 -15.073 1.00 85.75 91 TRP A CA 1
ATOM 735 C C . TRP A 1 91 ? 18.485 2.374 -14.173 1.00 85.75 91 TRP A C 1
ATOM 737 O O . TRP A 1 91 ? 18.242 2.341 -12.970 1.00 85.75 91 TRP A O 1
ATOM 747 N N . VAL A 1 92 ? 18.979 3.449 -14.783 1.00 82.50 92 VAL A N 1
ATOM 748 C CA . VAL A 1 92 ? 19.295 4.725 -14.115 1.00 82.50 92 VAL A CA 1
ATOM 749 C C . VAL A 1 92 ? 18.488 5.898 -14.672 1.00 82.50 92 VAL A C 1
ATOM 751 O O . VAL A 1 92 ? 18.727 7.053 -14.316 1.00 82.50 92 VAL A O 1
ATOM 754 N N . ASP A 1 93 ? 17.550 5.623 -15.579 1.00 79.00 93 ASP A N 1
ATOM 755 C CA . ASP A 1 93 ? 16.717 6.660 -16.173 1.00 79.00 93 ASP A CA 1
ATOM 756 C C . ASP A 1 93 ? 15.713 7.248 -15.173 1.00 79.00 93 ASP A C 1
ATOM 758 O O . ASP A 1 93 ? 15.383 6.661 -14.140 1.00 79.00 93 ASP A O 1
ATOM 762 N N . SER A 1 94 ? 15.262 8.466 -15.480 1.00 78.62 94 SER A N 1
ATOM 763 C CA . SER A 1 94 ? 14.393 9.272 -14.620 1.00 78.62 94 SER A CA 1
ATOM 764 C C . SER A 1 94 ? 13.103 8.572 -14.229 1.00 78.62 94 SER A C 1
ATOM 766 O O . SER A 1 94 ? 12.601 8.820 -13.136 1.00 78.62 94 SER A O 1
ATOM 768 N N . ASP A 1 95 ? 12.590 7.707 -15.101 1.00 77.00 95 ASP A N 1
ATOM 769 C CA . ASP A 1 95 ? 11.273 7.113 -14.931 1.00 77.00 95 ASP A CA 1
ATOM 770 C C . ASP A 1 95 ? 11.260 6.096 -13.795 1.00 77.00 95 ASP A C 1
ATOM 772 O O . ASP A 1 95 ? 10.208 5.872 -13.220 1.00 77.00 95 ASP A O 1
ATOM 776 N N . VAL A 1 96 ? 12.396 5.488 -13.443 1.00 85.19 96 VAL A N 1
ATOM 777 C CA . VAL A 1 96 ? 12.473 4.420 -12.429 1.00 85.19 96 VAL A CA 1
ATOM 778 C C . V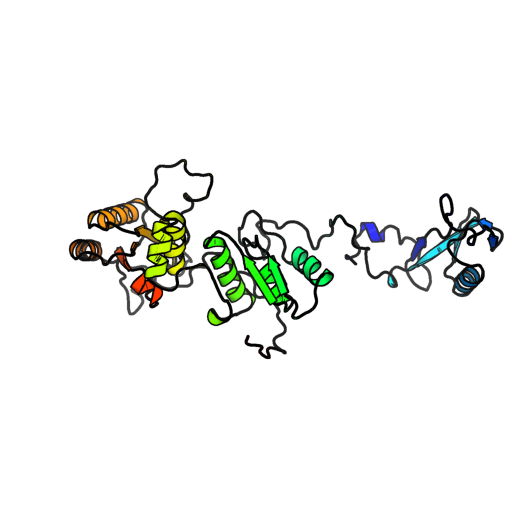AL A 1 96 ? 13.258 4.821 -11.180 1.00 85.19 96 VAL A C 1
ATOM 780 O O . VAL A 1 96 ? 13.673 3.967 -10.394 1.00 85.19 96 VAL A O 1
ATOM 783 N N . LYS A 1 97 ? 13.477 6.126 -10.984 1.00 84.31 97 LYS A N 1
ATOM 784 C CA . LYS A 1 97 ? 14.184 6.643 -9.808 1.00 84.31 97 LYS A CA 1
ATOM 785 C C . LYS A 1 97 ? 13.438 6.304 -8.510 1.00 84.31 97 LYS A C 1
ATOM 787 O O . LYS A 1 97 ? 12.210 6.343 -8.500 1.00 84.31 97 LYS A O 1
ATOM 792 N N . PRO A 1 98 ? 14.157 6.031 -7.402 1.00 84.12 98 PRO A N 1
ATOM 793 C CA . PRO A 1 98 ? 13.540 5.804 -6.098 1.00 84.12 98 PRO A CA 1
ATOM 794 C C . PRO A 1 98 ? 12.599 6.938 -5.686 1.00 84.12 98 PRO A C 1
ATOM 796 O O . PRO A 1 98 ? 12.868 8.112 -5.953 1.00 84.12 98 PRO A O 1
ATOM 799 N N . LEU A 1 99 ? 11.515 6.578 -4.999 1.00 81.19 99 LEU A N 1
ATOM 800 C CA . LEU A 1 99 ? 10.541 7.545 -4.507 1.00 81.19 99 LEU A CA 1
ATOM 801 C C . LEU A 1 99 ? 11.145 8.440 -3.431 1.00 81.19 99 LEU A C 1
ATOM 803 O O . LEU A 1 99 ? 11.900 7.990 -2.569 1.00 81.19 99 LEU A O 1
ATOM 807 N N . GLN A 1 100 ? 10.751 9.709 -3.457 1.00 77.94 100 GLN A N 1
ATOM 808 C CA . GLN A 1 100 ? 10.982 10.631 -2.355 1.00 77.94 100 GLN A CA 1
ATOM 809 C C . GLN A 1 100 ? 9.712 10.711 -1.502 1.00 77.94 100 GLN A C 1
ATOM 811 O O . GLN A 1 100 ? 8.606 10.480 -1.987 1.00 77.94 100 GLN A O 1
ATOM 816 N N . GLY A 1 101 ? 9.839 11.057 -0.219 1.00 65.38 101 GLY A N 1
ATOM 817 C CA . GLY A 1 101 ? 8.682 11.121 0.688 1.00 65.38 101 GLY A CA 1
ATOM 818 C C . GLY A 1 101 ? 7.569 12.069 0.209 1.00 65.38 101 GLY A C 1
ATOM 819 O O . GLY A 1 101 ? 6.392 11.819 0.461 1.00 65.38 101 GLY A O 1
ATOM 820 N N . SER A 1 102 ? 7.933 13.114 -0.540 1.00 70.69 102 SER A N 1
ATOM 821 C CA . SER A 1 102 ? 7.023 14.088 -1.153 1.00 70.69 102 SER A CA 1
ATOM 822 C C . SER A 1 102 ? 6.350 13.607 -2.444 1.00 70.69 102 SER A C 1
ATOM 824 O O . SER A 1 102 ? 5.439 14.279 -2.927 1.00 70.69 102 SER A O 1
ATOM 826 N N . SER A 1 103 ? 6.750 12.462 -3.009 1.00 72.31 103 SER A N 1
ATOM 827 C CA . SER A 1 103 ? 6.167 11.933 -4.244 1.00 72.31 103 SER A CA 1
ATOM 828 C C . SER A 1 103 ? 4.652 11.730 -4.097 1.00 72.31 103 SER A C 1
ATOM 830 O O . SER A 1 103 ? 4.163 11.279 -3.057 1.00 72.31 103 SER A O 1
ATOM 832 N N . ALA A 1 104 ? 3.891 12.057 -5.147 1.00 74.31 104 ALA A N 1
ATOM 833 C CA . ALA A 1 104 ? 2.430 11.940 -5.140 1.00 74.31 104 ALA A CA 1
ATOM 834 C C . ALA A 1 104 ? 1.965 10.496 -4.883 1.00 74.31 104 ALA A C 1
ATOM 836 O O . ALA A 1 104 ? 1.046 10.286 -4.101 1.00 74.31 104 ALA A O 1
ATOM 837 N N . GLU A 1 105 ? 2.667 9.513 -5.456 1.00 79.12 105 GLU A N 1
ATOM 838 C CA . GLU A 1 105 ? 2.402 8.080 -5.265 1.00 79.12 105 GLU A CA 1
ATOM 839 C C . GLU A 1 105 ? 2.925 7.507 -3.935 1.00 79.12 105 GLU A C 1
ATOM 841 O O . GLU A 1 105 ? 2.690 6.337 -3.646 1.00 79.12 105 GLU A O 1
ATOM 846 N N . SER A 1 106 ? 3.668 8.285 -3.137 1.00 78.25 106 SER A N 1
ATOM 847 C CA . SER A 1 106 ? 4.218 7.809 -1.863 1.00 78.25 106 SER A CA 1
ATOM 848 C C . SER A 1 106 ? 3.098 7.583 -0.853 1.00 78.25 106 SER A C 1
ATOM 850 O O . SER A 1 106 ? 2.378 8.524 -0.515 1.00 78.25 106 SER A O 1
ATOM 852 N N . LEU A 1 107 ? 3.010 6.359 -0.333 1.00 72.12 107 LEU A N 1
ATOM 853 C CA . LEU A 1 107 ? 2.058 5.945 0.701 1.00 72.12 107 LEU A CA 1
ATOM 854 C C . LEU A 1 107 ? 2.646 6.042 2.118 1.00 72.12 107 LEU A C 1
ATOM 856 O O . LEU A 1 107 ? 1.999 5.651 3.085 1.00 72.12 107 LEU A O 1
ATOM 860 N N . GLY A 1 108 ? 3.883 6.536 2.253 1.00 68.00 108 GLY A N 1
ATOM 861 C CA . GLY A 1 108 ? 4.615 6.529 3.525 1.00 68.00 108 GLY A CA 1
ATOM 862 C C . GLY A 1 108 ? 5.184 5.158 3.909 1.00 68.00 108 GLY A C 1
ATOM 863 O O . GLY A 1 108 ? 5.631 4.978 5.038 1.00 68.00 108 GLY A O 1
ATOM 864 N N . TYR A 1 109 ? 5.193 4.198 2.980 1.00 69.69 109 TYR A N 1
ATOM 865 C CA . TYR A 1 109 ? 5.762 2.869 3.188 1.00 69.69 109 TYR A CA 1
ATOM 866 C C . TYR A 1 109 ? 7.271 2.884 2.903 1.00 69.69 109 TYR A C 1
ATOM 868 O O . TYR A 1 109 ? 7.698 3.252 1.807 1.00 69.69 109 TYR A O 1
ATOM 876 N N . GLN A 1 110 ? 8.093 2.487 3.881 1.00 65.25 110 GLN A N 1
ATOM 877 C CA . GLN A 1 110 ? 9.545 2.733 3.865 1.00 65.25 110 GLN A CA 1
ATOM 878 C C . GLN A 1 110 ? 10.269 2.138 2.643 1.00 65.25 110 GLN A C 1
ATOM 880 O O . GLN A 1 110 ? 11.240 2.713 2.157 1.00 65.25 110 GLN A O 1
ATOM 885 N N . THR A 1 111 ? 9.811 0.993 2.140 1.00 76.25 111 THR A N 1
ATOM 886 C CA . THR A 1 111 ? 10.468 0.241 1.057 1.00 76.25 111 THR A CA 1
ATOM 887 C C . THR A 1 111 ? 9.705 0.277 -0.270 1.00 76.25 111 THR A C 1
ATOM 889 O O . THR A 1 111 ? 10.006 -0.517 -1.173 1.00 76.25 111 THR A O 1
ATOM 892 N N . GLN A 1 112 ? 8.750 1.207 -0.414 1.00 81.88 112 GLN A N 1
ATOM 893 C CA . GLN A 1 112 ? 7.915 1.337 -1.607 1.00 81.88 112 GLN A CA 1
ATOM 894 C C . GLN A 1 112 ? 8.758 1.538 -2.871 1.00 81.88 112 GLN A C 1
ATOM 896 O O . GLN A 1 112 ? 9.619 2.417 -2.949 1.00 81.88 112 GLN A O 1
ATOM 901 N N . LYS A 1 113 ? 8.479 0.722 -3.889 1.00 89.81 113 LYS A N 1
ATOM 902 C CA . LYS A 1 113 ? 9.043 0.892 -5.231 1.00 89.81 113 LYS A CA 1
ATOM 903 C C . LYS A 1 113 ? 8.169 1.844 -6.065 1.00 89.81 113 LYS A C 1
ATOM 905 O O . LYS A 1 113 ? 6.958 1.877 -5.827 1.00 89.81 113 LYS A O 1
ATOM 910 N N . PRO A 1 114 ? 8.745 2.585 -7.031 1.00 90.12 114 PRO A N 1
ATOM 911 C CA . PRO A 1 114 ? 7.980 3.419 -7.963 1.00 90.12 114 PRO A CA 1
ATOM 912 C C . PRO A 1 114 ? 7.082 2.574 -8.871 1.00 90.12 114 PRO A C 1
ATOM 914 O O . PRO A 1 114 ? 7.541 1.567 -9.409 1.00 90.12 114 PRO A O 1
ATOM 917 N N . VAL A 1 115 ? 5.836 2.988 -9.106 1.00 91.56 115 VAL A N 1
ATOM 918 C CA . VAL A 1 115 ? 4.887 2.259 -9.975 1.00 91.56 115 VAL A CA 1
ATOM 919 C C . VAL A 1 115 ? 5.427 2.100 -11.398 1.00 91.56 115 VAL A C 1
ATOM 921 O O . VAL A 1 115 ? 5.325 1.028 -11.990 1.00 91.56 115 VAL A O 1
ATOM 924 N N . SER A 1 116 ? 6.075 3.132 -11.932 1.00 90.62 116 SER A N 1
ATOM 925 C CA . SER A 1 116 ? 6.704 3.144 -13.260 1.00 90.62 116 SER A CA 1
ATOM 926 C C . SER A 1 116 ? 7.755 2.045 -13.461 1.00 90.62 116 SER A C 1
ATOM 928 O O . SER A 1 116 ? 7.863 1.490 -14.558 1.00 90.62 116 SER A O 1
ATOM 930 N N . LEU A 1 117 ? 8.506 1.699 -12.409 1.00 92.62 117 LEU A N 1
ATOM 931 C CA . LEU A 1 117 ? 9.467 0.597 -12.434 1.00 92.62 117 LEU A CA 1
ATOM 932 C C . LEU A 1 117 ? 8.747 -0.737 -12.653 1.00 92.62 117 LEU A C 1
ATOM 934 O O . LEU A 1 117 ? 9.128 -1.506 -13.536 1.00 92.62 117 LEU A O 1
ATOM 938 N N . LEU A 1 118 ? 7.684 -0.988 -11.888 1.00 95.00 118 LEU A N 1
ATOM 939 C CA . LEU A 1 118 ? 6.924 -2.235 -11.974 1.00 95.00 118 LEU A CA 1
ATOM 940 C C . LEU A 1 118 ? 6.139 -2.312 -13.286 1.00 95.00 118 LEU A C 1
ATOM 942 O O . LEU A 1 118 ? 6.124 -3.363 -13.921 1.00 95.00 118 LEU A O 1
ATOM 946 N N . GLU A 1 119 ? 5.581 -1.199 -13.768 1.00 94.56 119 GLU A N 1
ATOM 947 C CA . GLU A 1 119 ? 4.945 -1.150 -15.087 1.00 94.56 119 GLU A CA 1
ATOM 948 C C . GLU A 1 119 ? 5.905 -1.557 -16.207 1.00 94.56 119 GLU A C 1
ATOM 950 O O . GLU A 1 119 ? 5.506 -2.248 -17.146 1.00 94.56 119 GLU A O 1
ATOM 955 N N . ARG A 1 120 ? 7.167 -1.118 -16.136 1.00 92.25 120 ARG A N 1
ATOM 956 C CA . ARG A 1 120 ? 8.181 -1.470 -17.132 1.00 92.25 120 ARG A CA 1
ATOM 957 C C . ARG A 1 120 ? 8.477 -2.967 -17.117 1.00 92.25 120 ARG A C 1
ATOM 959 O O . ARG A 1 120 ? 8.496 -3.571 -18.187 1.00 92.25 120 ARG A O 1
ATOM 966 N N . ILE A 1 121 ? 8.669 -3.549 -15.932 1.00 94.31 121 ILE A N 1
ATOM 967 C CA . ILE A 1 121 ? 8.918 -4.989 -15.763 1.00 94.31 121 ILE A CA 1
ATOM 968 C C . ILE A 1 121 ? 7.732 -5.792 -16.310 1.00 94.31 121 ILE A C 1
ATOM 970 O O . ILE A 1 121 ? 7.914 -6.676 -17.143 1.00 94.31 121 ILE A O 1
ATOM 974 N N . ILE A 1 122 ? 6.506 -5.436 -15.919 1.00 96.75 122 ILE A N 1
ATOM 975 C CA . ILE A 1 122 ? 5.290 -6.146 -16.336 1.00 96.75 122 ILE A CA 1
ATOM 976 C C . ILE A 1 122 ? 5.083 -6.043 -17.853 1.00 96.75 122 ILE A C 1
ATOM 978 O O . ILE A 1 122 ? 4.814 -7.057 -18.495 1.00 96.75 122 ILE A O 1
ATOM 982 N N . LYS A 1 123 ? 5.249 -4.857 -18.462 1.00 94.06 123 LYS A N 1
ATOM 983 C CA . LYS A 1 123 ? 5.122 -4.672 -19.925 1.00 94.06 123 LYS A CA 1
ATOM 984 C C . LYS A 1 123 ? 6.154 -5.472 -20.717 1.00 94.06 123 LYS A C 1
ATOM 986 O O . LYS A 1 123 ? 5.856 -5.888 -21.832 1.00 94.06 123 LYS A O 1
ATOM 991 N N . ALA A 1 124 ? 7.360 -5.646 -20.177 1.00 92.38 124 ALA A N 1
ATOM 992 C CA . ALA A 1 124 ? 8.415 -6.409 -20.835 1.00 92.38 124 ALA A CA 1
ATOM 993 C C . ALA A 1 124 ? 8.168 -7.927 -20.778 1.00 92.38 124 ALA A C 1
ATOM 995 O O . ALA A 1 124 ? 8.589 -8.637 -21.688 1.00 92.38 124 ALA A O 1
ATOM 996 N N . SER A 1 125 ? 7.471 -8.402 -19.741 1.00 94.94 125 SER A N 1
ATOM 997 C CA . SER A 1 125 ? 7.356 -9.832 -19.425 1.00 94.94 125 SER A CA 1
ATOM 998 C C . SER A 1 125 ? 5.951 -10.422 -19.596 1.00 94.94 125 SER A C 1
ATOM 1000 O O . SER A 1 125 ? 5.787 -11.622 -19.409 1.00 94.94 125 SER A O 1
ATOM 1002 N N . SER A 1 126 ? 4.933 -9.616 -19.922 1.00 96.69 126 SER A N 1
ATOM 1003 C CA . SER A 1 126 ? 3.532 -10.066 -19.983 1.00 96.69 126 SER A CA 1
ATOM 1004 C C . SER A 1 126 ? 2.662 -9.253 -20.947 1.00 96.69 126 SER A C 1
ATOM 1006 O O . SER A 1 126 ? 2.960 -8.099 -21.280 1.00 96.69 126 SER A O 1
ATOM 1008 N N . LYS A 1 127 ? 1.521 -9.822 -21.332 1.00 96.12 127 LYS A N 1
ATOM 1009 C CA . LYS A 1 127 ? 0.444 -9.185 -22.098 1.00 96.12 127 LYS A CA 1
ATOM 1010 C C . LYS A 1 127 ? -0.760 -8.874 -21.203 1.00 96.12 127 LYS A C 1
ATOM 1012 O O . LYS A 1 127 ? -0.819 -9.265 -20.044 1.00 96.12 127 LYS A O 1
ATOM 1017 N N . GLU A 1 128 ? -1.690 -8.083 -21.728 1.00 96.62 128 GLU A N 1
ATOM 1018 C CA . GLU A 1 128 ? -2.986 -7.844 -21.078 1.00 96.62 128 GLU A CA 1
ATOM 1019 C C . GLU A 1 128 ? -3.716 -9.178 -20.850 1.00 96.62 128 GLU A C 1
ATOM 1021 O O . GLU A 1 128 ? -3.677 -10.050 -21.717 1.00 96.62 128 GLU A O 1
ATOM 1026 N N . GLY A 1 129 ? -4.332 -9.343 -19.677 1.00 95.12 129 GLY A N 1
ATOM 1027 C CA . GLY A 1 129 ? -4.979 -10.588 -19.249 1.00 95.12 129 GLY A CA 1
ATOM 1028 C C . GLY A 1 129 ? -4.052 -11.657 -18.649 1.00 95.12 129 GLY A C 1
ATOM 1029 O O . GLY A 1 129 ? -4.554 -12.587 -18.017 1.00 95.12 129 GLY A O 1
ATOM 1030 N N . ASP A 1 130 ? -2.727 -11.533 -18.770 1.00 97.44 130 ASP A N 1
ATOM 1031 C CA . ASP A 1 130 ? -1.796 -12.466 -18.117 1.00 97.44 130 ASP A CA 1
ATOM 1032 C C . ASP A 1 130 ? -1.823 -12.309 -16.586 1.00 97.44 130 ASP A C 1
ATOM 1034 O O . ASP A 1 130 ? -2.252 -11.282 -16.056 1.00 97.44 130 ASP A O 1
ATOM 1038 N N . TRP A 1 131 ? -1.333 -13.327 -15.872 1.00 97.31 131 TRP A N 1
ATOM 1039 C CA . TRP A 1 131 ? -1.208 -13.320 -14.414 1.00 97.31 131 TRP A CA 1
ATOM 1040 C C . TRP A 1 131 ? 0.148 -12.783 -13.947 1.00 97.31 131 TRP A C 1
ATOM 1042 O O . TRP A 1 131 ? 1.197 -13.172 -14.459 1.00 97.31 131 TRP A O 1
ATOM 1052 N N . VAL A 1 132 ? 0.122 -11.939 -12.915 1.00 97.38 132 VAL A N 1
ATOM 1053 C CA . VAL A 1 132 ? 1.299 -11.421 -12.210 1.00 97.38 132 VAL A CA 1
ATOM 1054 C C . VAL A 1 132 ? 1.243 -11.861 -10.748 1.00 97.38 132 VAL A C 1
ATOM 1056 O O . VAL A 1 132 ? 0.314 -11.513 -10.026 1.00 97.38 132 VAL A O 1
ATOM 1059 N N . LEU A 1 133 ? 2.248 -12.607 -10.293 1.00 96.56 133 LEU A N 1
ATOM 1060 C CA . LEU A 1 133 ? 2.383 -13.015 -8.893 1.00 96.56 133 LEU A CA 1
ATOM 1061 C C . LEU A 1 133 ? 3.497 -12.210 -8.222 1.00 96.56 133 LEU A C 1
ATOM 1063 O O . LEU A 1 133 ? 4.630 -12.207 -8.701 1.00 96.56 133 LEU A O 1
ATOM 1067 N N . ASP A 1 134 ? 3.183 -11.590 -7.088 1.00 95.81 134 ASP A N 1
ATOM 1068 C CA . ASP A 1 134 ? 4.163 -10.983 -6.190 1.00 95.81 134 ASP A CA 1
ATOM 1069 C C . ASP A 1 134 ? 4.010 -11.571 -4.778 1.00 95.81 134 ASP A C 1
ATOM 1071 O O . ASP A 1 134 ? 3.080 -11.193 -4.058 1.00 95.81 134 ASP A O 1
ATOM 1075 N N . PRO A 1 135 ? 4.890 -12.505 -4.366 1.00 93.56 135 PRO A N 1
ATOM 1076 C CA . PRO A 1 135 ? 4.789 -13.152 -3.066 1.00 93.56 135 PRO A CA 1
ATOM 1077 C C . PRO A 1 135 ? 5.335 -12.304 -1.900 1.00 93.56 135 PRO A C 1
ATOM 1079 O O . PRO A 1 135 ? 5.355 -12.785 -0.769 1.00 93.56 135 PRO A O 1
ATOM 1082 N N . PHE A 1 136 ? 5.803 -11.077 -2.166 1.00 90.44 136 PHE A N 1
ATOM 1083 C CA . PHE A 1 136 ? 6.320 -10.132 -1.170 1.00 90.44 136 PHE A CA 1
ATOM 1084 C C . PHE A 1 136 ? 5.801 -8.719 -1.466 1.00 90.44 136 PHE A C 1
ATOM 1086 O O . PHE A 1 136 ? 6.564 -7.753 -1.571 1.00 90.44 136 PHE A O 1
ATOM 1093 N N . CYS A 1 137 ? 4.486 -8.607 -1.656 1.00 88.44 137 CYS A N 1
ATOM 1094 C CA . CYS A 1 137 ? 3.890 -7.446 -2.306 1.00 88.44 137 CYS A CA 1
ATOM 1095 C C . CYS A 1 137 ? 3.914 -6.167 -1.451 1.00 88.44 137 CYS A C 1
ATOM 1097 O O . CYS A 1 137 ? 3.857 -5.069 -2.017 1.00 88.44 137 CYS A O 1
ATOM 1099 N N . GLY A 1 138 ? 4.029 -6.262 -0.118 1.00 86.94 138 GLY A N 1
ATOM 1100 C CA . GLY A 1 138 ? 4.126 -5.116 0.790 1.00 86.94 138 GLY A CA 1
ATOM 1101 C C . GLY A 1 138 ? 3.013 -4.088 0.566 1.00 86.94 138 GLY A C 1
ATOM 1102 O O . GLY A 1 138 ? 1.833 -4.376 0.697 1.00 86.94 138 GLY A O 1
ATOM 1103 N N . CYS A 1 139 ? 3.373 -2.868 0.157 1.00 83.25 139 CYS A N 1
ATOM 1104 C CA . CYS A 1 139 ? 2.408 -1.806 -0.185 1.00 83.25 139 CYS A CA 1
ATOM 1105 C C . CYS A 1 139 ? 1.697 -1.961 -1.550 1.00 83.25 139 CYS A C 1
ATOM 1107 O O . CYS A 1 139 ? 1.045 -1.026 -2.029 1.00 83.25 139 CYS A O 1
ATOM 1109 N N . GLY A 1 140 ? 1.876 -3.105 -2.213 1.00 90.50 140 GLY A N 1
ATOM 1110 C CA . GLY A 1 140 ? 1.210 -3.506 -3.453 1.00 90.50 140 GLY A CA 1
ATOM 1111 C C . GLY A 1 140 ? 1.516 -2.653 -4.667 1.00 90.50 140 GLY A C 1
ATOM 1112 O O . GLY A 1 140 ? 0.648 -2.507 -5.524 1.00 90.50 140 GLY A O 1
ATOM 1113 N N . THR A 1 141 ? 2.726 -2.098 -4.787 1.00 92.75 141 THR A N 1
ATOM 1114 C CA . THR A 1 141 ? 3.119 -1.399 -6.022 1.00 92.75 141 THR A CA 1
ATOM 1115 C C . THR A 1 141 ? 2.974 -2.313 -7.244 1.00 92.75 141 THR A C 1
ATOM 1117 O O . THR A 1 141 ? 2.457 -1.871 -8.266 1.00 92.75 141 THR A O 1
ATOM 1120 N N . THR A 1 142 ? 3.381 -3.584 -7.147 1.00 96.06 142 THR A N 1
ATOM 1121 C CA . THR A 1 142 ? 3.252 -4.556 -8.247 1.00 96.06 142 THR A CA 1
ATOM 1122 C C . THR A 1 142 ? 1.792 -4.824 -8.595 1.00 96.06 142 THR A C 1
ATOM 1124 O O . THR A 1 142 ? 1.437 -4.832 -9.769 1.00 96.06 142 THR A O 1
ATOM 1127 N N . VAL A 1 143 ? 0.940 -4.972 -7.577 1.00 94.88 143 VAL A N 1
ATOM 1128 C CA . VAL A 1 143 ? -0.504 -5.198 -7.721 1.00 94.88 143 VAL A CA 1
ATOM 1129 C C . VAL A 1 143 ? -1.190 -3.997 -8.386 1.00 94.88 143 VAL A C 1
ATOM 1131 O O . VAL A 1 143 ? -1.875 -4.165 -9.390 1.00 94.88 143 VAL A O 1
ATOM 1134 N N . SER A 1 144 ? -0.931 -2.774 -7.910 1.00 93.94 144 SER A N 1
ATOM 1135 C CA . SER A 1 144 ? -1.438 -1.533 -8.525 1.00 93.94 144 SER A CA 1
ATOM 1136 C C . SER A 1 144 ? -0.956 -1.377 -9.976 1.00 93.94 144 SER A C 1
ATOM 1138 O O . SER A 1 144 ? -1.747 -1.060 -10.868 1.00 93.94 144 SER A O 1
ATOM 1140 N N . ALA A 1 145 ? 0.320 -1.667 -10.257 1.00 95.62 145 ALA A N 1
ATOM 1141 C CA . ALA A 1 145 ? 0.854 -1.624 -11.617 1.00 95.62 145 ALA A CA 1
ATOM 1142 C C . ALA A 1 145 ? 0.202 -2.675 -12.535 1.00 95.62 145 ALA A C 1
ATOM 1144 O O . ALA A 1 145 ? -0.125 -2.360 -13.679 1.00 95.62 145 ALA A O 1
ATOM 1145 N N . ALA A 1 146 ? -0.010 -3.902 -12.051 1.00 96.56 146 ALA A N 1
ATOM 1146 C CA . ALA A 1 146 ? -0.675 -4.966 -12.799 1.00 96.56 146 ALA A CA 1
ATOM 1147 C C . ALA A 1 146 ? -2.134 -4.603 -13.119 1.00 96.56 146 ALA A C 1
ATOM 1149 O O . ALA A 1 146 ? -2.522 -4.675 -14.286 1.00 96.56 146 ALA A O 1
ATOM 1150 N N . GLU A 1 147 ? -2.890 -4.118 -12.129 1.00 94.94 147 GLU A N 1
ATOM 1151 C CA . GLU A 1 147 ? -4.277 -3.657 -12.284 1.00 94.94 147 GLU A CA 1
ATOM 1152 C C . GLU A 1 147 ? -4.376 -2.534 -13.325 1.00 94.94 147 GLU A C 1
ATOM 1154 O O . GLU A 1 147 ? -5.141 -2.616 -14.287 1.00 94.94 147 GLU A O 1
ATOM 1159 N N . LYS A 1 148 ? -3.518 -1.510 -13.215 1.00 94.50 148 LYS A N 1
ATOM 1160 C CA . LYS A 1 148 ? -3.461 -0.402 -14.181 1.00 94.50 148 LYS A CA 1
ATOM 1161 C C . LYS A 1 148 ? -3.172 -0.876 -15.602 1.00 94.50 148 LYS A C 1
ATOM 1163 O O . LYS A 1 148 ? -3.662 -0.293 -16.570 1.00 94.50 148 LYS A O 1
ATOM 1168 N N . LEU A 1 149 ? -2.349 -1.911 -15.729 1.00 95.81 149 LEU A N 1
ATOM 1169 C CA . LEU A 1 149 ? -2.005 -2.530 -16.998 1.00 95.81 149 LEU A CA 1
ATOM 1170 C C . LEU A 1 149 ? -2.996 -3.617 -17.416 1.00 95.81 149 LEU A C 1
ATOM 1172 O O . LEU A 1 149 ? -2.767 -4.241 -18.446 1.00 95.81 149 LEU A O 1
ATOM 1176 N N . LYS A 1 150 ? -4.099 -3.830 -16.694 1.00 94.44 150 LYS A N 1
ATOM 1177 C CA . LYS A 1 150 ? -5.119 -4.833 -17.026 1.00 94.44 150 LYS A CA 1
ATOM 1178 C C . LYS A 1 150 ? -4.554 -6.262 -17.066 1.00 94.44 150 LYS A C 1
ATOM 1180 O O . LYS A 1 150 ? -4.819 -7.036 -17.984 1.00 94.44 150 LYS A O 1
ATOM 1185 N N . ARG A 1 151 ? -3.695 -6.596 -16.106 1.00 96.56 151 ARG A N 1
ATOM 1186 C CA . ARG A 1 151 ? -3.246 -7.969 -15.838 1.00 96.56 151 ARG A CA 1
ATOM 1187 C C . ARG A 1 151 ? -4.015 -8.508 -14.638 1.00 96.56 151 ARG A C 1
ATOM 1189 O O . ARG A 1 151 ? -4.355 -7.744 -13.738 1.00 96.56 151 ARG A O 1
ATOM 1196 N N . ASN A 1 152 ? -4.235 -9.816 -14.613 1.00 95.06 152 ASN A N 1
ATOM 1197 C CA . ASN A 1 152 ? -4.652 -10.492 -13.392 1.00 95.06 152 ASN A CA 1
ATOM 1198 C C . ASN A 1 152 ? -3.476 -10.499 -12.411 1.00 95.06 152 ASN A C 1
ATOM 1200 O O . ASN A 1 152 ? -2.314 -10.506 -12.830 1.00 95.06 152 ASN A O 1
ATOM 1204 N N . TRP A 1 153 ? -3.745 -10.507 -11.111 1.00 95.69 153 TRP A N 1
ATOM 1205 C CA . TRP A 1 153 ? -2.679 -10.443 -10.120 1.00 95.69 153 TRP A CA 1
ATOM 1206 C C . TRP A 1 153 ? -2.984 -11.249 -8.864 1.00 95.69 153 TRP A C 1
ATOM 1208 O O . TRP A 1 153 ? -4.134 -11.452 -8.489 1.00 95.69 153 TRP A O 1
ATOM 1218 N N . ILE A 1 154 ? -1.913 -11.690 -8.207 1.00 95.44 154 ILE A N 1
ATOM 1219 C CA . ILE A 1 154 ? -1.927 -12.253 -6.859 1.00 95.44 154 ILE A CA 1
ATOM 1220 C C . ILE A 1 154 ? -0.817 -11.553 -6.081 1.00 95.44 154 ILE A C 1
ATOM 1222 O O . ILE A 1 154 ? 0.351 -11.607 -6.468 1.00 95.44 154 ILE A O 1
ATOM 1226 N N . GLY A 1 155 ? -1.186 -10.879 -4.996 1.00 93.38 155 GLY A N 1
ATOM 1227 C CA . GLY A 1 155 ? -0.242 -10.320 -4.035 1.00 93.38 155 GLY A CA 1
ATOM 1228 C C . GLY A 1 155 ? -0.288 -11.128 -2.747 1.00 93.38 155 GLY A C 1
ATOM 1229 O O . GLY A 1 155 ? -1.376 -11.368 -2.230 1.00 93.38 155 GLY A O 1
ATOM 1230 N N . ILE A 1 156 ? 0.871 -11.525 -2.230 1.00 90.62 156 ILE A N 1
ATOM 1231 C CA . ILE A 1 156 ? 0.988 -12.206 -0.939 1.00 90.62 156 ILE A CA 1
ATOM 1232 C C . ILE A 1 156 ? 1.890 -11.372 -0.036 1.00 90.62 156 ILE A C 1
ATOM 1234 O O . ILE A 1 156 ? 2.951 -10.903 -0.448 1.00 90.62 156 ILE A O 1
ATOM 1238 N N . ASP A 1 157 ? 1.452 -11.199 1.203 1.00 86.62 157 ASP A N 1
ATOM 1239 C CA . ASP A 1 157 ? 2.240 -10.626 2.281 1.00 86.62 157 ASP A CA 1
ATOM 1240 C C . ASP A 1 157 ? 1.838 -11.316 3.586 1.00 86.62 157 ASP A C 1
ATOM 1242 O O . ASP A 1 157 ? 0.700 -11.763 3.740 1.00 86.62 157 ASP A O 1
ATOM 1246 N N . ILE A 1 158 ? 2.775 -11.419 4.524 1.00 78.44 158 ILE A N 1
ATOM 1247 C CA . ILE A 1 158 ? 2.523 -12.048 5.825 1.00 78.44 158 ILE A CA 1
ATOM 1248 C C . ILE A 1 158 ? 1.672 -11.156 6.738 1.00 78.44 158 ILE A C 1
ATOM 1250 O O . ILE A 1 158 ? 0.979 -11.644 7.633 1.00 78.44 158 ILE A O 1
ATOM 1254 N N . THR A 1 159 ? 1.713 -9.840 6.525 1.00 70.19 159 THR A N 1
ATOM 1255 C CA . THR A 1 159 ? 1.075 -8.877 7.417 1.00 70.19 159 THR A CA 1
ATOM 1256 C C . THR A 1 159 ? -0.311 -8.486 6.915 1.00 70.19 159 THR A C 1
ATOM 1258 O O . THR A 1 159 ? -0.492 -8.086 5.765 1.00 70.19 159 THR A O 1
ATOM 1261 N N . ALA A 1 160 ? -1.296 -8.500 7.818 1.00 68.81 160 ALA A N 1
ATOM 1262 C CA . ALA A 1 160 ? -2.620 -7.926 7.551 1.00 68.81 160 ALA A CA 1
ATOM 1263 C C . ALA A 1 160 ? -2.524 -6.468 7.111 1.00 68.81 160 ALA A C 1
ATOM 1265 O O . ALA A 1 160 ? -3.202 -6.039 6.185 1.00 68.81 160 ALA A O 1
ATOM 1266 N N . LEU A 1 161 ? -1.584 -5.744 7.716 1.00 70.06 161 LEU A N 1
ATOM 1267 C CA . LEU A 1 161 ? -1.297 -4.358 7.404 1.00 70.06 161 LEU A CA 1
ATOM 1268 C C . LEU A 1 161 ? -1.066 -4.105 5.914 1.00 70.06 161 LEU A C 1
ATOM 1270 O O . LEU A 1 161 ? -1.667 -3.202 5.339 1.00 70.06 161 LEU A O 1
ATOM 1274 N N . SER A 1 162 ? -0.187 -4.894 5.300 1.00 76.38 162 SER A N 1
ATOM 1275 C CA . SER A 1 162 ? 0.115 -4.802 3.877 1.00 76.38 162 SER A CA 1
ATOM 1276 C C . SER A 1 162 ? -1.117 -5.132 3.048 1.00 76.38 162 SER A C 1
ATOM 1278 O O . SER A 1 162 ? -1.499 -4.351 2.185 1.00 76.38 162 SER A O 1
ATOM 1280 N N . ILE A 1 163 ? -1.802 -6.239 3.344 1.00 82.00 163 ILE A N 1
ATOM 1281 C CA . ILE A 1 163 ? -2.973 -6.662 2.564 1.00 82.00 163 ILE A CA 1
ATOM 1282 C C . ILE A 1 163 ? -4.081 -5.601 2.582 1.00 82.00 163 ILE A C 1
ATOM 1284 O O . ILE A 1 163 ? -4.658 -5.274 1.542 1.00 82.00 163 ILE A O 1
ATOM 1288 N N . ASN A 1 164 ? -4.327 -4.992 3.738 1.00 75.75 164 ASN A N 1
ATOM 1289 C CA . ASN A 1 164 ? -5.346 -3.960 3.880 1.00 75.75 164 ASN A CA 1
ATOM 1290 C C . ASN A 1 164 ? -4.930 -2.642 3.221 1.00 75.75 164 ASN A C 1
ATOM 1292 O O . ASN A 1 164 ? -5.750 -2.018 2.543 1.00 75.75 164 ASN A O 1
ATOM 1296 N N . LEU A 1 165 ? -3.649 -2.259 3.309 1.00 78.75 165 LEU A N 1
ATOM 1297 C CA . LEU A 1 165 ? -3.098 -1.149 2.526 1.00 78.75 165 LEU A CA 1
ATOM 1298 C C . LEU A 1 165 ? -3.384 -1.322 1.038 1.00 78.75 165 LEU A C 1
ATOM 1300 O O . LEU A 1 165 ? -3.864 -0.397 0.386 1.00 78.75 165 LEU A O 1
ATOM 1304 N N . ILE A 1 166 ? -3.107 -2.513 0.510 1.00 86.56 166 ILE A N 1
ATOM 1305 C CA . ILE A 1 166 ? -3.326 -2.833 -0.899 1.00 86.56 166 ILE A CA 1
ATOM 1306 C C . ILE A 1 166 ? -4.805 -2.713 -1.246 1.00 86.56 166 ILE A C 1
ATOM 1308 O O . ILE A 1 166 ? -5.140 -2.080 -2.245 1.00 86.56 166 ILE A O 1
ATOM 1312 N N . LYS A 1 167 ? -5.692 -3.261 -0.410 1.00 84.75 167 LYS A N 1
ATOM 1313 C CA . LYS A 1 167 ? -7.141 -3.187 -0.614 1.00 84.75 167 LYS A CA 1
ATOM 1314 C C . LYS A 1 167 ? -7.623 -1.740 -0.718 1.00 84.75 167 LYS A C 1
ATOM 1316 O O . LYS A 1 167 ? -8.255 -1.384 -1.710 1.00 84.75 167 LYS A O 1
ATOM 1321 N N . HIS A 1 168 ? -7.283 -0.894 0.255 1.00 79.38 168 HIS A N 1
ATOM 1322 C CA . HIS A 1 168 ? -7.666 0.520 0.230 1.00 79.38 168 HIS A CA 1
ATOM 1323 C C . HIS A 1 168 ? -7.069 1.252 -0.968 1.00 79.38 168 HIS A C 1
ATOM 1325 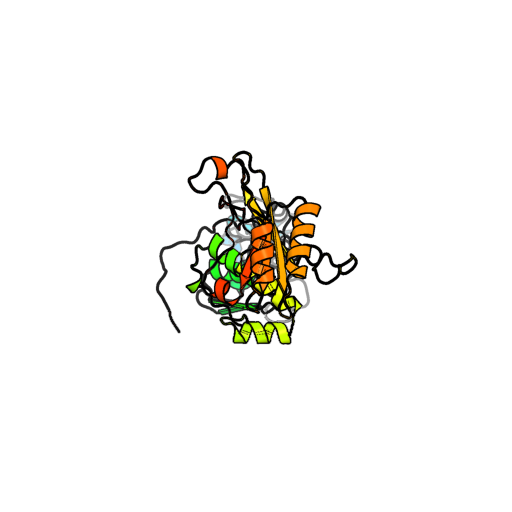O O . HIS A 1 168 ? -7.788 1.939 -1.687 1.00 79.38 168 HIS A O 1
ATOM 1331 N N . ARG A 1 169 ? -5.779 1.035 -1.247 1.00 84.81 169 ARG A N 1
ATOM 1332 C CA . ARG A 1 169 ? -5.100 1.613 -2.408 1.00 84.81 169 ARG A CA 1
ATOM 1333 C C . ARG A 1 169 ? -5.828 1.282 -3.711 1.00 84.81 169 ARG A C 1
ATOM 1335 O O . ARG A 1 169 ? -6.061 2.170 -4.524 1.00 84.81 169 ARG A O 1
ATOM 1342 N N . LEU A 1 170 ? -6.203 0.021 -3.907 1.00 87.81 170 LEU A N 1
ATOM 1343 C CA . LEU A 1 170 ? -6.910 -0.436 -5.101 1.00 87.81 170 LEU A CA 1
ATOM 1344 C C . LEU A 1 170 ? -8.307 0.185 -5.230 1.00 87.81 170 LEU A C 1
ATOM 1346 O O . LEU A 1 170 ? -8.695 0.632 -6.313 1.00 87.81 170 LEU A O 1
ATOM 1350 N N . MET A 1 171 ? -9.049 0.258 -4.125 1.00 84.44 171 MET A N 1
ATOM 1351 C CA . MET A 1 171 ? -10.355 0.917 -4.082 1.00 84.44 171 MET A CA 1
ATOM 1352 C C . MET A 1 171 ? -10.235 2.415 -4.404 1.00 84.44 171 MET A C 1
ATOM 1354 O O . MET A 1 171 ? -11.023 2.949 -5.186 1.00 84.44 171 MET A O 1
ATOM 1358 N N . ASP A 1 172 ? -9.218 3.091 -3.873 1.00 81.94 172 ASP A N 1
ATOM 1359 C CA . ASP A 1 172 ? -9.007 4.524 -4.075 1.00 81.94 172 ASP A CA 1
ATOM 1360 C C . ASP A 1 172 ? -8.557 4.851 -5.507 1.00 81.94 172 ASP A C 1
ATOM 1362 O O . ASP A 1 172 ? -9.161 5.723 -6.149 1.00 81.94 172 ASP A O 1
ATOM 1366 N N . GLU A 1 173 ? -7.543 4.140 -6.022 1.00 85.38 173 GLU A N 1
ATOM 1367 C CA . GLU A 1 173 ? -6.935 4.379 -7.341 1.00 85.38 173 GLU A CA 1
ATOM 1368 C C . GLU A 1 173 ? -7.863 3.989 -8.496 1.00 85.38 173 GLU A C 1
ATOM 1370 O O . GLU A 1 173 ? -7.938 4.719 -9.491 1.00 85.38 173 GLU A O 1
ATOM 1375 N N . PHE A 1 174 ? -8.558 2.852 -8.369 1.00 87.06 174 PHE A N 1
ATOM 1376 C CA . PHE A 1 174 ? -9.281 2.204 -9.470 1.00 87.06 174 PHE A CA 1
ATOM 1377 C C . PHE A 1 174 ? -10.798 2.142 -9.273 1.00 87.06 174 PHE A C 1
ATOM 1379 O O . PHE A 1 174 ? -11.511 1.733 -10.191 1.00 87.06 174 PHE A O 1
ATOM 1386 N N . LYS A 1 175 ? -11.311 2.584 -8.115 1.00 84.19 175 LYS A N 1
ATOM 1387 C CA . LYS A 1 175 ? -12.743 2.519 -7.766 1.00 84.19 175 LYS A CA 1
ATOM 1388 C C . LYS A 1 175 ? -13.293 1.094 -7.857 1.00 84.19 175 LYS A C 1
ATOM 1390 O O . LYS A 1 175 ? -14.406 0.887 -8.339 1.00 84.19 175 LYS A O 1
ATOM 1395 N N . LEU A 1 176 ? -12.477 0.124 -7.446 1.00 81.31 176 LEU A N 1
ATOM 1396 C CA . LEU A 1 176 ? -12.905 -1.261 -7.275 1.00 81.31 176 LEU A CA 1
ATOM 1397 C C . LEU A 1 176 ? -13.826 -1.368 -6.060 1.00 81.31 176 LEU A C 1
ATOM 1399 O O . LEU A 1 176 ? -13.616 -0.686 -5.055 1.00 81.31 176 LEU A O 1
ATOM 1403 N N . ASP A 1 177 ? -14.836 -2.227 -6.157 1.00 73.88 177 ASP A N 1
ATOM 1404 C CA . ASP A 1 177 ? -15.662 -2.575 -5.008 1.00 73.88 177 ASP A CA 1
ATOM 1405 C C . ASP A 1 177 ? -14.934 -3.617 -4.146 1.00 73.88 177 ASP A C 1
ATOM 1407 O O . ASP A 1 177 ? -14.129 -4.406 -4.636 1.00 73.88 177 ASP A O 1
ATOM 1411 N N . VAL A 1 178 ? -15.279 -3.701 -2.857 1.00 68.00 178 VAL A N 1
ATOM 1412 C CA . VAL A 1 178 ? -14.714 -4.713 -1.939 1.00 68.00 178 VAL A CA 1
ATOM 1413 C C . VAL A 1 178 ? -14.893 -6.141 -2.470 1.00 68.00 178 VAL A C 1
ATOM 1415 O O . VAL A 1 178 ? -14.030 -6.985 -2.262 1.00 68.00 178 VAL A O 1
ATOM 1418 N N . LYS A 1 179 ? -15.992 -6.405 -3.184 1.00 71.06 179 LYS A N 1
ATOM 1419 C CA . LYS A 1 179 ? -16.289 -7.710 -3.797 1.00 71.06 179 LYS A CA 1
ATOM 1420 C C . LYS A 1 179 ? -15.349 -8.075 -4.954 1.00 71.06 179 LYS A C 1
ATOM 1422 O O . LYS A 1 179 ? -15.268 -9.246 -5.301 1.00 71.06 179 LYS A O 1
ATOM 1427 N N . ASP A 1 180 ? -14.680 -7.087 -5.551 1.00 77.19 180 ASP A N 1
ATOM 1428 C CA . ASP A 1 180 ? -13.762 -7.290 -6.675 1.00 77.19 180 ASP A CA 1
ATOM 1429 C C . ASP A 1 180 ? -12.363 -7.716 -6.186 1.00 77.19 180 ASP A C 1
ATOM 1431 O O . ASP A 1 180 ? -11.540 -8.160 -6.981 1.00 77.19 180 ASP A O 1
ATOM 1435 N N . ILE A 1 181 ? -12.088 -7.599 -4.879 1.00 83.81 181 ILE A N 1
ATOM 1436 C CA . ILE A 1 181 ? -10.805 -7.941 -4.259 1.00 83.81 181 ILE A CA 1
ATOM 1437 C C . ILE A 1 181 ? -11.013 -9.152 -3.351 1.00 83.81 181 ILE A C 1
ATOM 1439 O O . ILE A 1 181 ? -11.508 -9.031 -2.228 1.00 83.81 181 ILE A O 1
ATOM 1443 N N . ASN A 1 182 ? -10.618 -10.333 -3.828 1.00 83.50 182 ASN A N 1
ATOM 1444 C CA . ASN A 1 182 ? -10.640 -11.530 -2.997 1.00 83.50 182 ASN A CA 1
ATOM 1445 C C . ASN A 1 182 ? -9.433 -11.535 -2.055 1.00 83.50 182 ASN A C 1
ATOM 1447 O O . ASN A 1 182 ? -8.288 -11.502 -2.502 1.00 83.50 182 ASN A O 1
ATOM 1451 N N . VAL A 1 183 ? -9.702 -11.604 -0.753 1.00 81.31 183 VAL A N 1
ATOM 1452 C CA . VAL A 1 183 ? -8.672 -11.754 0.272 1.00 81.31 183 VAL A CA 1
ATOM 1453 C C . VAL A 1 183 ? -8.815 -13.130 0.906 1.00 81.31 183 VAL A C 1
ATOM 1455 O O . VAL A 1 183 ? -9.881 -13.491 1.422 1.00 81.31 183 VAL A O 1
ATOM 1458 N N . ASP A 1 184 ? -7.727 -13.887 0.848 1.00 75.94 184 ASP A N 1
ATOM 1459 C CA . ASP A 1 184 ? -7.594 -15.195 1.475 1.00 75.94 184 ASP A CA 1
ATOM 1460 C C . ASP A 1 184 ? -6.643 -15.117 2.679 1.00 75.94 184 ASP A C 1
ATOM 1462 O O . ASP A 1 184 ? -5.791 -14.231 2.753 1.00 75.94 184 ASP A O 1
ATOM 1466 N N . GLY A 1 185 ? -6.811 -16.020 3.644 1.00 70.69 185 GLY A N 1
ATOM 1467 C CA . GLY A 1 185 ? -5.960 -16.111 4.836 1.00 70.69 185 GLY A CA 1
ATOM 1468 C C . GLY A 1 185 ? -6.373 -15.253 6.039 1.00 70.69 185 GLY A C 1
ATOM 1469 O O . GLY A 1 185 ? -5.767 -15.404 7.099 1.00 70.69 185 GLY A O 1
ATOM 1470 N N . PHE A 1 186 ? -7.416 -14.418 5.931 1.00 74.12 186 PHE A N 1
ATOM 1471 C CA . PHE A 1 186 ? -8.028 -13.761 7.096 1.00 74.12 186 PHE A CA 1
ATOM 1472 C C . PHE A 1 186 ? -9.307 -14.454 7.557 1.00 74.12 186 PHE A C 1
ATOM 1474 O O . PHE A 1 186 ? -10.069 -14.957 6.723 1.00 74.12 186 PHE A O 1
ATOM 1481 N N . PRO A 1 187 ? -9.587 -14.432 8.872 1.00 80.06 187 PRO A N 1
ATOM 1482 C CA . PRO A 1 187 ? -10.849 -14.916 9.392 1.00 80.06 187 PRO A CA 1
ATOM 1483 C C . PRO A 1 187 ? -12.044 -14.200 8.770 1.00 80.06 187 PRO A C 1
ATOM 1485 O O . PRO A 1 187 ? -12.077 -12.972 8.689 1.00 80.06 187 PRO A O 1
ATOM 1488 N N . LYS A 1 188 ? -13.041 -14.987 8.365 1.00 81.12 188 LYS A N 1
ATOM 1489 C CA . LYS A 1 188 ? -14.339 -14.497 7.868 1.00 81.12 188 LYS A CA 1
ATOM 1490 C C . LYS A 1 188 ? -15.468 -14.725 8.873 1.00 81.12 188 LYS A C 1
ATOM 1492 O O . LYS A 1 188 ? -16.567 -14.216 8.690 1.00 81.12 188 LYS A O 1
ATOM 1497 N N . ASP A 1 189 ? -15.185 -15.476 9.930 1.00 84.75 189 ASP A N 1
ATOM 1498 C CA . ASP A 1 189 ? -16.116 -15.834 10.986 1.00 84.75 189 ASP A CA 1
ATOM 1499 C C . ASP A 1 189 ? -15.412 -15.857 12.353 1.00 84.75 189 ASP A C 1
ATOM 1501 O O . ASP A 1 189 ? -14.195 -15.670 12.477 1.00 84.75 189 ASP A O 1
ATOM 1505 N N . LEU A 1 190 ? -16.204 -16.076 13.401 1.00 88.50 190 LEU A N 1
ATOM 1506 C CA . LEU A 1 190 ? -15.715 -16.168 14.774 1.00 88.50 190 LEU A CA 1
ATOM 1507 C C . LEU A 1 190 ? -14.763 -17.343 15.005 1.00 88.50 190 LEU A C 1
ATOM 1509 O O . LEU A 1 190 ? -13.850 -17.230 15.824 1.00 88.50 190 LEU A O 1
ATOM 1513 N N . THR A 1 191 ? -14.972 -18.465 14.316 1.00 88.56 191 THR A N 1
ATOM 1514 C CA . THR A 1 191 ? -14.153 -19.666 14.491 1.00 88.56 191 THR A CA 1
ATOM 1515 C C . THR A 1 191 ? -12.736 -19.403 14.006 1.00 88.56 191 THR A C 1
ATOM 1517 O O . THR A 1 191 ? -11.792 -19.556 14.782 1.00 88.56 191 THR A O 1
ATOM 1520 N N . GLY A 1 192 ? -12.590 -18.894 12.782 1.00 87.38 192 GLY A N 1
ATOM 1521 C CA . GLY A 1 192 ? -11.306 -18.477 12.236 1.00 87.38 192 GLY A CA 1
ATOM 1522 C C . GLY A 1 192 ? -10.657 -17.372 13.069 1.00 87.38 192 GLY A C 1
ATOM 1523 O O . GLY A 1 192 ? -9.441 -17.367 13.240 1.00 87.38 192 GLY A O 1
ATOM 1524 N N . ALA A 1 193 ? -11.444 -16.457 13.645 1.00 89.31 193 ALA A N 1
ATOM 1525 C CA . ALA A 1 193 ? -10.909 -15.383 14.479 1.00 89.31 193 ALA A CA 1
ATOM 1526 C C . ALA A 1 193 ? -10.300 -15.939 15.775 1.00 89.31 193 ALA A C 1
ATOM 1528 O O . ALA A 1 193 ? -9.214 -15.530 16.187 1.00 89.31 193 ALA A O 1
ATOM 1529 N N . GLY A 1 194 ? -10.966 -16.926 16.381 1.00 90.50 194 GLY A N 1
ATOM 1530 C CA . GLY A 1 194 ? -10.445 -17.664 17.527 1.00 90.50 194 GLY A CA 1
ATOM 1531 C C . GLY A 1 194 ? -9.213 -18.509 17.193 1.00 90.50 194 GLY A C 1
ATOM 1532 O O . GLY A 1 194 ? -8.298 -18.600 18.010 1.00 90.50 1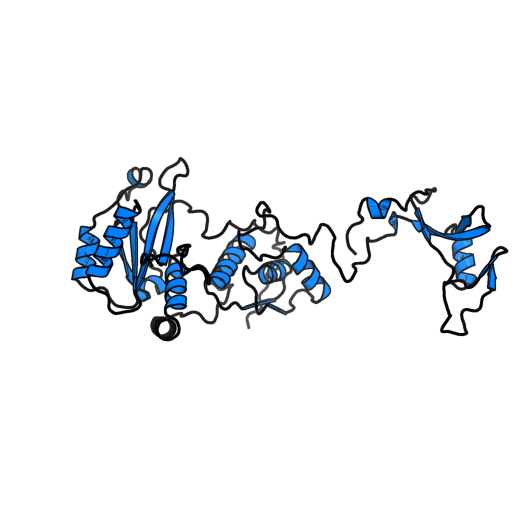94 GLY A O 1
ATOM 1533 N N . GLU A 1 195 ? -9.152 -19.115 16.006 1.00 90.19 195 GLU A N 1
ATOM 1534 C CA . GLU A 1 195 ? -7.965 -19.841 15.532 1.00 90.19 195 GLU A CA 1
ATOM 1535 C C . GLU A 1 195 ? -6.775 -18.908 15.299 1.00 90.19 195 GLU A C 1
ATOM 1537 O O . GLU A 1 195 ? -5.671 -19.214 15.753 1.00 90.19 195 GLU A O 1
ATOM 1542 N N . LEU A 1 196 ? -7.005 -17.749 14.669 1.00 87.81 196 LEU A N 1
ATOM 1543 C CA . LEU A 1 196 ? -5.986 -16.720 14.484 1.00 87.81 196 LEU A CA 1
ATOM 1544 C C . LEU A 1 196 ? -5.442 -16.257 15.836 1.00 87.81 196 LEU A C 1
ATOM 1546 O O . LEU A 1 196 ? -4.233 -16.265 16.026 1.00 87.81 196 LEU A O 1
ATOM 1550 N N . PHE A 1 197 ? -6.316 -15.951 16.800 1.00 91.19 197 PHE A N 1
ATOM 1551 C CA . PHE A 1 197 ? -5.896 -15.567 18.149 1.00 91.19 197 PHE A CA 1
ATOM 1552 C C . PHE A 1 197 ? -5.055 -16.645 18.844 1.00 91.19 197 PHE A C 1
ATOM 1554 O O . PHE A 1 197 ? -4.051 -16.328 19.473 1.00 91.19 197 PHE A O 1
ATOM 1561 N N . LYS A 1 198 ? -5.427 -17.926 18.721 1.00 91.06 198 LYS A N 1
ATOM 1562 C CA . LYS A 1 198 ? -4.651 -19.037 19.304 1.00 91.06 198 LYS A CA 1
ATOM 1563 C C . LYS A 1 198 ? -3.282 -19.204 18.650 1.00 91.06 198 LYS A C 1
ATOM 1565 O O . LYS A 1 198 ? -2.332 -19.581 19.330 1.00 91.06 198 LYS A O 1
ATOM 1570 N N . LYS A 1 199 ? -3.206 -18.995 17.335 1.00 87.69 199 LYS A N 1
ATOM 1571 C CA . LYS A 1 199 ? -1.988 -19.189 16.544 1.00 87.69 199 LYS A CA 1
ATOM 1572 C C . LYS A 1 199 ? -1.019 -18.020 16.703 1.00 87.69 199 LYS A C 1
ATOM 1574 O O . LYS A 1 199 ? 0.168 -18.248 16.908 1.00 87.69 199 LYS A O 1
ATOM 1579 N N . ASP A 1 200 ? -1.529 -16.801 16.587 1.00 85.31 200 ASP A N 1
ATOM 1580 C CA . ASP A 1 200 ? -0.764 -15.561 16.631 1.00 85.31 200 ASP A CA 1
ATOM 1581 C C . ASP A 1 200 ? -1.627 -14.424 17.224 1.00 85.31 200 ASP A C 1
ATOM 1583 O O . ASP A 1 200 ? -2.351 -13.726 16.501 1.00 85.31 200 ASP A O 1
ATOM 1587 N N . PRO A 1 201 ? -1.566 -14.218 18.556 1.00 87.31 201 PRO A N 1
ATOM 1588 C CA . PRO A 1 201 ? -2.290 -13.142 19.227 1.00 87.31 201 PRO A CA 1
ATOM 1589 C C . PRO A 1 201 ? -1.965 -11.749 18.681 1.00 87.31 201 PRO A C 1
ATOM 1591 O O . PRO A 1 201 ? -2.839 -10.887 18.647 1.00 87.31 201 PRO A O 1
ATOM 1594 N N . PHE A 1 202 ? -0.731 -11.526 18.229 1.00 83.19 202 PHE A N 1
ATOM 1595 C CA . PHE A 1 202 ? -0.299 -10.231 17.717 1.00 83.19 202 PHE A CA 1
ATOM 1596 C C . PHE A 1 202 ? -0.916 -9.954 16.342 1.00 83.19 202 PHE A C 1
ATOM 1598 O O . PHE A 1 202 ? -1.470 -8.879 16.103 1.00 83.19 202 PHE A O 1
ATOM 1605 N N . GLN A 1 203 ? -0.900 -10.945 15.447 1.00 82.12 203 GLN A N 1
ATOM 1606 C CA . GLN A 1 203 ? -1.589 -10.849 14.159 1.00 82.12 203 GLN A CA 1
ATOM 1607 C C . GLN A 1 203 ? -3.103 -10.678 14.344 1.00 82.12 203 GLN A C 1
ATOM 1609 O O . GLN A 1 203 ? -3.727 -9.918 13.602 1.00 82.12 203 GLN A O 1
ATOM 1614 N N . PHE A 1 204 ? -3.685 -11.330 15.356 1.00 88.12 204 PHE A N 1
ATOM 1615 C CA . PHE A 1 204 ? -5.085 -11.145 15.731 1.00 88.12 204 PHE A CA 1
ATOM 1616 C C . PHE A 1 204 ? -5.396 -9.703 16.163 1.00 88.12 204 PHE A C 1
ATOM 1618 O O . PHE A 1 204 ? -6.374 -9.134 15.680 1.00 88.12 204 PHE A O 1
ATOM 1625 N N . GLU A 1 205 ? -4.574 -9.090 17.023 1.00 89.06 205 GLU A N 1
ATOM 1626 C CA . GLU A 1 205 ? -4.743 -7.688 17.439 1.00 89.06 205 GLU A CA 1
ATOM 1627 C C . GLU A 1 205 ? -4.718 -6.744 16.233 1.00 89.06 205 GLU A C 1
ATOM 1629 O O . GLU A 1 205 ? -5.619 -5.923 16.061 1.00 89.06 205 GLU A O 1
ATOM 1634 N N . HIS A 1 206 ? -3.729 -6.907 15.353 1.00 83.56 206 HIS A N 1
ATOM 1635 C CA . HIS A 1 206 ? -3.608 -6.111 14.133 1.00 83.56 206 HIS A CA 1
ATOM 1636 C C . HIS A 1 206 ? -4.806 -6.277 13.195 1.00 83.56 206 HIS A C 1
ATOM 1638 O O . HIS A 1 206 ? -5.319 -5.286 12.675 1.00 83.56 206 HIS A O 1
ATOM 1644 N N . TRP A 1 207 ? -5.257 -7.514 12.990 1.00 85.75 207 TRP A N 1
ATOM 1645 C CA . TRP A 1 207 ? -6.441 -7.810 12.190 1.00 85.75 207 TRP A CA 1
ATOM 1646 C C . TRP A 1 207 ? -7.700 -7.170 12.792 1.00 85.75 207 TRP A C 1
ATOM 1648 O O . TRP A 1 207 ? -8.453 -6.516 12.078 1.00 85.75 207 TRP A O 1
ATOM 1658 N N . ALA A 1 208 ? -7.902 -7.273 14.107 1.00 90.50 208 ALA A N 1
ATOM 1659 C CA . ALA A 1 208 ? -9.065 -6.713 14.792 1.00 90.50 208 ALA A CA 1
ATOM 1660 C C . ALA A 1 208 ? -9.105 -5.173 14.762 1.00 90.50 208 ALA A C 1
ATOM 1662 O O . ALA A 1 208 ? -10.169 -4.591 14.555 1.00 90.50 208 ALA A O 1
ATOM 1663 N N . VAL A 1 209 ? -7.956 -4.508 14.942 1.00 88.62 209 VAL A N 1
ATOM 1664 C CA . VAL A 1 209 ? -7.812 -3.046 14.789 1.00 88.62 209 VAL A CA 1
ATOM 1665 C C . VAL A 1 209 ? -8.201 -2.614 13.371 1.00 88.62 209 VAL A C 1
ATOM 1667 O O . VAL A 1 209 ? -8.896 -1.613 13.187 1.00 88.62 209 VAL A O 1
ATOM 1670 N N . ASP A 1 210 ? -7.788 -3.381 12.365 1.00 80.44 210 ASP A N 1
ATOM 1671 C CA . ASP A 1 210 ? -8.079 -3.075 10.969 1.00 80.44 210 ASP A CA 1
ATOM 1672 C C . ASP A 1 210 ? -9.558 -3.225 10.602 1.00 80.44 210 ASP A C 1
ATOM 1674 O O . ASP A 1 210 ? -10.075 -2.398 9.854 1.00 80.44 210 ASP A O 1
ATOM 1678 N N . LEU A 1 211 ? -10.274 -4.197 11.183 1.00 83.50 211 LEU A N 1
ATOM 1679 C CA . LEU A 1 211 ? -11.703 -4.391 10.906 1.00 83.50 211 LEU A CA 1
ATOM 1680 C C . LEU A 1 211 ? -12.543 -3.120 11.124 1.00 83.50 211 LEU A C 1
ATOM 1682 O O . LEU A 1 211 ? -13.585 -2.952 10.494 1.00 83.50 211 LEU A O 1
ATOM 1686 N N . ILE A 1 212 ? -12.091 -2.220 12.003 1.00 84.06 212 ILE A N 1
ATOM 1687 C CA . ILE A 1 212 ? -12.749 -0.940 12.287 1.00 84.06 212 ILE A CA 1
ATOM 1688 C C . ILE A 1 212 ? -12.063 0.268 11.623 1.00 84.06 212 ILE A C 1
ATOM 1690 O O . ILE A 1 212 ? -12.390 1.411 11.941 1.00 84.06 212 ILE A O 1
ATOM 1694 N N . ASN A 1 213 ? -11.137 0.039 10.689 1.00 77.50 213 ASN A N 1
ATOM 1695 C CA . ASN A 1 213 ? -10.301 1.038 10.013 1.00 77.50 213 ASN A CA 1
ATOM 1696 C C . ASN A 1 213 ? -9.441 1.888 10.970 1.00 77.50 213 ASN A C 1
ATOM 1698 O O . ASN A 1 213 ? -9.223 3.083 10.737 1.00 77.50 213 ASN A O 1
ATOM 1702 N N . ALA A 1 214 ? -8.962 1.299 12.067 1.00 82.00 214 ALA A N 1
ATOM 1703 C CA . ALA A 1 214 ? -8.054 1.971 12.989 1.00 82.00 214 ALA A CA 1
ATOM 1704 C C . ALA A 1 214 ? -6.586 1.799 12.577 1.00 82.00 214 ALA A C 1
ATOM 1706 O O . ALA A 1 214 ? -6.195 0.810 11.965 1.00 82.00 214 ALA A O 1
ATOM 1707 N N . ARG A 1 215 ? -5.743 2.775 12.931 1.00 77.31 215 ARG A N 1
ATOM 1708 C CA . ARG A 1 215 ? -4.297 2.702 12.691 1.00 77.31 215 ARG A CA 1
ATOM 1709 C C . ARG A 1 215 ? -3.639 1.931 13.828 1.00 77.31 215 ARG A C 1
ATOM 1711 O O . ARG A 1 215 ? -3.880 2.318 14.969 1.00 77.31 215 ARG A O 1
ATOM 1718 N N . PRO A 1 216 ? -2.764 0.945 13.590 1.00 79.75 216 PRO A N 1
ATOM 1719 C CA . PRO A 1 216 ? -2.019 0.336 14.684 1.00 79.75 216 PRO A CA 1
ATOM 1720 C C . PRO A 1 216 ? -1.177 1.363 15.440 1.00 79.75 216 PRO A C 1
ATOM 1722 O O . PRO A 1 216 ? -0.634 2.307 14.855 1.00 79.75 216 PRO A O 1
ATOM 1725 N N . ALA A 1 217 ? -1.072 1.198 16.754 1.00 77.25 217 ALA A N 1
ATOM 1726 C CA . ALA A 1 217 ? -0.272 2.090 17.575 1.00 77.25 217 ALA A CA 1
ATOM 1727 C C . ALA A 1 217 ? 1.217 1.950 17.204 1.00 77.25 217 ALA A C 1
ATOM 1729 O O . ALA A 1 217 ? 1.774 0.853 17.186 1.00 77.25 217 ALA A O 1
ATOM 1730 N N . GLY A 1 218 ? 1.893 3.076 16.941 1.00 56.31 218 GLY A N 1
ATOM 1731 C CA . GLY A 1 218 ? 3.262 3.121 16.396 1.00 56.31 218 GLY A CA 1
ATOM 1732 C C . GLY A 1 218 ? 4.376 2.502 17.258 1.00 56.31 218 GLY A C 1
ATOM 1733 O O . GLY A 1 218 ? 5.535 2.528 16.855 1.00 56.31 218 GLY A O 1
ATOM 1734 N N . ASN A 1 219 ? 4.047 1.941 18.425 1.00 50.78 219 ASN A N 1
ATOM 1735 C CA . ASN A 1 219 ? 4.988 1.253 19.310 1.00 50.78 219 ASN A CA 1
ATOM 1736 C C . ASN A 1 219 ? 5.106 -0.256 19.013 1.00 50.78 219 ASN A C 1
ATOM 1738 O O . ASN A 1 219 ? 6.002 -0.902 19.550 1.00 50.78 219 ASN A O 1
ATOM 1742 N N . LYS A 1 220 ? 4.245 -0.812 18.149 1.00 47.88 220 LYS A N 1
ATOM 1743 C CA . LYS A 1 220 ? 4.190 -2.243 17.800 1.00 47.88 220 LYS A CA 1
ATOM 1744 C C . LYS A 1 220 ? 4.716 -2.530 16.380 1.00 47.88 220 LYS A C 1
ATOM 1746 O O . LYS A 1 220 ? 4.091 -3.231 15.601 1.00 47.88 220 LYS A O 1
ATOM 1751 N N . SER A 1 221 ? 5.867 -1.967 16.005 1.00 39.53 221 SER A N 1
ATOM 1752 C CA . SER A 1 221 ? 6.598 -2.382 14.791 1.00 39.53 221 SER A CA 1
ATOM 1753 C C . SER A 1 221 ? 7.715 -3.361 15.161 1.00 39.53 221 SER A C 1
ATOM 1755 O O . SER A 1 221 ? 8.472 -3.064 16.095 1.00 39.53 221 SER A O 1
ATOM 1757 N N . GLU A 1 222 ? 7.855 -4.473 14.427 1.00 38.28 222 GLU A N 1
ATOM 1758 C CA . GLU A 1 222 ? 8.970 -5.426 14.561 1.00 38.28 222 GLU A CA 1
ATOM 1759 C C . GLU A 1 222 ? 10.308 -4.663 14.630 1.00 38.28 222 GLU A C 1
ATOM 1761 O O . GLU A 1 222 ? 10.729 -4.011 13.676 1.00 38.28 222 GLU A O 1
ATOM 1766 N N . GLY A 1 223 ? 10.943 -4.661 15.808 1.00 39.72 223 GLY A N 1
ATOM 1767 C CA . GLY A 1 223 ? 12.224 -3.982 16.056 1.00 39.72 223 GLY A CA 1
ATOM 1768 C C . GLY A 1 223 ? 12.206 -2.796 17.033 1.00 39.72 223 GLY A C 1
ATOM 1769 O O . GLY A 1 223 ? 13.280 -2.320 17.401 1.00 39.72 223 GLY A O 1
ATOM 1770 N N . LYS A 1 224 ? 11.043 -2.329 17.519 1.00 39.94 224 LYS A N 1
ATOM 1771 C CA . LYS A 1 224 ? 10.949 -1.244 18.531 1.00 39.94 224 LYS A CA 1
ATOM 1772 C C . LYS A 1 224 ? 10.193 -1.619 19.815 1.00 39.94 224 LYS A C 1
ATOM 1774 O O . LYS A 1 224 ? 9.588 -0.764 20.454 1.00 39.94 224 LYS A O 1
ATOM 1779 N N . MET A 1 225 ? 10.315 -2.865 20.275 1.00 38.97 225 MET A N 1
ATOM 1780 C CA . MET A 1 225 ? 9.833 -3.297 21.601 1.00 38.97 225 MET A CA 1
ATOM 1781 C C . MET A 1 225 ? 10.728 -2.778 22.751 1.00 38.97 225 MET A C 1
ATOM 1783 O O . MET A 1 225 ? 11.315 -3.560 23.494 1.00 38.97 225 MET A O 1
ATOM 1787 N N . LYS A 1 226 ? 10.908 -1.457 22.890 1.00 32.59 226 LYS A N 1
ATOM 1788 C CA . LYS A 1 226 ? 11.718 -0.847 23.973 1.00 32.59 226 LYS A CA 1
ATOM 1789 C C . LYS A 1 226 ? 10.993 0.248 24.768 1.00 32.59 226 LYS A C 1
ATOM 1791 O O . LYS A 1 226 ? 11.629 1.146 25.312 1.00 32.59 226 LYS A O 1
ATOM 1796 N N . GLY A 1 227 ? 9.671 0.163 24.881 1.00 39.19 227 GLY A N 1
ATOM 1797 C CA . GLY A 1 227 ? 8.884 0.959 25.827 1.00 39.19 227 GLY A CA 1
ATOM 1798 C C . GLY A 1 227 ? 7.886 0.072 26.561 1.00 39.19 227 GLY A C 1
ATOM 1799 O O . GLY A 1 227 ? 7.439 -0.919 25.993 1.00 39.19 227 GLY A O 1
ATOM 1800 N N . ALA A 1 228 ? 7.562 0.407 27.814 1.00 37.91 228 ALA A N 1
ATOM 1801 C CA . ALA A 1 228 ? 6.518 -0.278 28.574 1.00 37.91 228 ALA A CA 1
ATOM 1802 C C . ALA A 1 228 ? 5.220 -0.307 27.752 1.00 37.91 228 ALA A C 1
ATOM 1804 O O . ALA A 1 228 ? 4.745 0.739 27.302 1.00 37.91 228 ALA A O 1
ATOM 1805 N N . ASP A 1 229 ? 4.708 -1.512 27.521 1.00 50.66 229 ASP A N 1
ATOM 1806 C CA . ASP A 1 229 ? 3.541 -1.772 26.690 1.00 50.66 229 ASP A CA 1
ATOM 1807 C C . ASP A 1 229 ? 2.327 -1.051 27.296 1.00 50.66 229 ASP A C 1
ATOM 1809 O O . ASP A 1 229 ? 1.875 -1.380 28.392 1.00 50.66 229 ASP A O 1
ATOM 1813 N N . LYS A 1 230 ? 1.845 0.008 26.637 1.00 60.81 230 LYS A N 1
ATOM 1814 C CA . LYS A 1 230 ? 0.733 0.831 27.147 1.00 60.81 230 LYS A CA 1
ATOM 1815 C C . LYS A 1 230 ? -0.636 0.171 26.929 1.00 60.81 230 LYS A C 1
ATOM 1817 O O . LYS A 1 230 ? -1.635 0.803 27.238 1.00 60.81 230 LYS A O 1
ATOM 1822 N N . GLY A 1 231 ? -0.691 -1.044 26.370 1.00 74.94 231 GLY A N 1
ATOM 1823 C CA . GLY A 1 231 ? -1.939 -1.779 26.126 1.00 74.94 231 GLY A CA 1
ATOM 1824 C C . GLY A 1 231 ? -2.864 -1.147 25.079 1.00 74.94 231 GLY A C 1
ATOM 1825 O O . GLY A 1 231 ? -4.030 -1.514 25.009 1.00 74.94 231 GLY A O 1
ATOM 1826 N N . ILE A 1 232 ? -2.360 -0.186 24.296 1.00 86.81 232 ILE A N 1
ATOM 1827 C CA . ILE A 1 232 ? -3.085 0.461 23.198 1.00 86.81 232 ILE A CA 1
ATOM 1828 C C . ILE A 1 232 ? -2.629 -0.195 21.897 1.00 86.81 232 ILE A C 1
ATOM 1830 O O . ILE A 1 232 ? -1.454 -0.103 21.535 1.00 86.81 232 ILE A O 1
ATOM 1834 N N . ASP A 1 233 ? -3.571 -0.796 21.183 1.00 89.25 233 ASP A N 1
ATOM 1835 C CA . ASP A 1 233 ? -3.317 -1.570 19.966 1.00 89.25 233 ASP A CA 1
ATOM 1836 C C . ASP A 1 233 ? -3.520 -0.733 18.709 1.00 89.25 233 ASP A C 1
ATOM 1838 O O . ASP A 1 233 ? -2.833 -0.922 17.704 1.00 89.25 233 ASP A O 1
ATOM 1842 N N . GLY A 1 234 ? -4.407 0.260 18.777 1.00 88.19 234 GLY A N 1
ATOM 1843 C CA . GLY A 1 234 ? -4.679 1.147 17.659 1.00 88.19 234 GLY A CA 1
ATOM 1844 C C . GLY A 1 234 ? -5.181 2.529 18.049 1.00 88.19 234 GLY A C 1
ATOM 1845 O O . GLY A 1 234 ? -5.431 2.843 19.212 1.00 88.19 234 GLY A O 1
ATOM 1846 N N . VAL A 1 235 ? -5.306 3.386 17.042 1.00 87.31 235 VAL A N 1
ATOM 1847 C CA . VAL A 1 235 ? -5.803 4.754 17.146 1.00 87.31 235 VAL A CA 1
ATOM 1848 C C . VAL A 1 235 ? -6.652 5.069 15.918 1.00 87.31 235 VAL A C 1
ATOM 1850 O O . VAL A 1 235 ? -6.210 4.893 14.783 1.00 87.31 235 VAL A O 1
ATOM 1853 N N . MET A 1 236 ? -7.855 5.590 16.138 1.00 85.31 236 MET A N 1
ATOM 1854 C CA . MET A 1 236 ? -8.691 6.187 15.096 1.00 85.31 236 MET A CA 1
ATOM 1855 C C . MET A 1 236 ? -8.675 7.704 15.212 1.00 85.31 236 MET A C 1
ATOM 1857 O O . MET A 1 236 ? -8.627 8.250 16.316 1.00 85.31 236 MET A O 1
ATOM 1861 N N . TYR A 1 237 ? -8.764 8.379 14.070 1.00 83.38 237 TYR A N 1
ATOM 1862 C CA . TYR A 1 237 ? -8.923 9.826 14.006 1.00 83.38 237 TYR A CA 1
ATOM 1863 C C . TYR A 1 237 ? -10.262 10.180 13.365 1.00 83.38 237 TYR A C 1
ATOM 1865 O O . TYR A 1 237 ? -10.784 9.430 12.546 1.00 83.38 237 TYR A O 1
ATOM 1873 N N . PHE A 1 238 ? -10.823 11.321 13.747 1.00 79.69 238 PHE A N 1
ATOM 1874 C CA . PHE A 1 238 ? -12.062 11.855 13.178 1.00 79.69 238 PHE A CA 1
ATOM 1875 C C . PHE A 1 238 ? -12.039 13.384 13.209 1.00 79.69 238 PHE A C 1
ATOM 1877 O O . PHE A 1 238 ? -11.294 13.970 13.990 1.00 79.69 238 PHE A O 1
ATOM 1884 N N . ILE A 1 239 ? -12.823 14.063 12.373 1.00 75.75 239 ILE A N 1
ATOM 1885 C CA . ILE A 1 239 ? -12.850 15.534 12.364 1.00 75.75 239 ILE A CA 1
ATOM 1886 C C . ILE A 1 239 ? -13.597 16.064 13.601 1.00 75.75 239 ILE A C 1
ATOM 1888 O O . ILE A 1 239 ? -14.753 15.720 13.845 1.00 75.75 239 ILE A O 1
ATOM 1892 N N . LYS A 1 240 ? -12.954 16.951 14.370 1.00 77.38 240 LYS A N 1
ATOM 1893 C CA . LYS A 1 240 ? -13.559 17.638 15.528 1.00 77.38 240 LYS A CA 1
ATOM 1894 C C . LYS A 1 240 ? -14.335 18.890 15.152 1.00 77.38 240 LYS A C 1
ATOM 1896 O O . LYS A 1 240 ? -15.322 19.223 15.807 1.00 77.38 240 LYS A O 1
ATOM 1901 N N . ASN A 1 241 ? -13.845 19.639 14.169 1.00 74.00 241 ASN A N 1
ATOM 1902 C CA . ASN A 1 241 ? -14.384 20.945 13.811 1.00 74.00 241 ASN A CA 1
ATOM 1903 C C . ASN A 1 241 ? -14.074 21.319 12.356 1.00 74.00 241 ASN A C 1
ATOM 1905 O O . ASN A 1 241 ? -13.322 20.650 11.655 1.00 74.00 241 ASN A O 1
ATOM 1909 N N . THR A 1 242 ? -14.643 22.438 11.911 1.00 71.19 242 THR A N 1
ATOM 1910 C CA . THR A 1 242 ? -14.483 22.966 10.548 1.00 71.19 242 THR A CA 1
ATOM 1911 C C . THR A 1 242 ? -13.089 23.539 10.256 1.00 71.19 242 THR A C 1
ATOM 1913 O O . THR A 1 242 ? -12.885 24.072 9.173 1.00 71.19 242 THR A O 1
ATOM 1916 N N . LYS A 1 243 ? -12.145 23.480 11.206 1.00 72.56 243 LYS A N 1
ATOM 1917 C CA . LYS A 1 243 ? -10.761 23.962 11.061 1.00 72.56 243 LYS A CA 1
ATOM 1918 C C . LYS A 1 243 ? -9.756 22.822 10.834 1.00 72.56 243 LYS A C 1
ATOM 1920 O O . LYS A 1 243 ? -8.568 23.018 11.053 1.00 72.56 243 LYS A O 1
ATOM 1925 N N . GLU A 1 244 ? -10.231 21.645 10.423 1.00 66.19 244 GLU A N 1
ATOM 1926 C CA . GLU A 1 244 ? -9.415 20.436 10.203 1.00 66.19 244 GLU A CA 1
ATOM 1927 C C . GLU A 1 244 ? -8.663 19.930 11.451 1.00 66.19 244 GLU A C 1
ATOM 1929 O O . GLU A 1 244 ? -7.659 19.228 11.338 1.00 66.19 244 GLU A O 1
ATOM 1934 N N . GLU A 1 245 ? -9.139 20.241 12.660 1.00 77.88 245 GLU A N 1
ATOM 1935 C CA . GLU A 1 245 ? -8.603 19.615 13.871 1.00 77.88 245 GLU A CA 1
ATOM 1936 C C . GLU A 1 245 ? -9.154 18.194 14.032 1.00 77.88 245 GLU A C 1
ATOM 1938 O O . GLU A 1 245 ? -10.338 17.932 13.787 1.00 77.88 245 GLU A O 1
ATOM 1943 N N . TYR A 1 246 ? -8.303 17.279 14.500 1.00 81.94 246 TYR A N 1
ATOM 1944 C CA . TYR A 1 246 ? -8.647 15.867 14.637 1.00 81.94 246 TYR A CA 1
ATOM 1945 C C . TYR A 1 246 ? -8.919 15.474 16.090 1.00 81.94 246 TYR A C 1
ATOM 1947 O O . TYR A 1 246 ? -8.183 15.812 17.025 1.00 81.94 246 TYR A O 1
ATOM 1955 N N . GLY A 1 247 ? -10.002 14.730 16.270 1.00 84.44 247 GLY A N 1
ATOM 1956 C CA . GLY A 1 247 ? -10.251 13.893 17.428 1.00 84.44 247 GLY A CA 1
ATOM 1957 C C . GLY A 1 247 ? -9.527 12.570 17.315 1.00 84.44 247 GLY A C 1
ATOM 1958 O O . GLY A 1 247 ? -9.118 12.162 16.229 1.00 84.44 247 GLY A O 1
ATOM 1959 N N . LYS A 1 248 ? -9.332 11.945 18.467 1.00 89.12 248 LYS A N 1
ATOM 1960 C CA . LYS A 1 248 ? -8.567 10.728 18.669 1.00 89.12 248 LYS A CA 1
ATOM 1961 C C . LYS A 1 248 ? -9.422 9.762 19.480 1.00 89.12 248 LYS A C 1
ATOM 1963 O O . LYS A 1 248 ? -9.875 10.105 20.571 1.00 89.12 248 LYS A O 1
ATOM 1968 N N . ALA A 1 249 ? -9.599 8.552 18.967 1.00 91.81 249 ALA A N 1
ATOM 1969 C CA . ALA A 1 249 ? -10.120 7.425 19.725 1.00 91.81 249 ALA A CA 1
ATOM 1970 C C . ALA A 1 249 ? -9.023 6.366 19.880 1.00 91.81 249 ALA A C 1
ATOM 1972 O O . ALA A 1 249 ? -8.350 6.026 18.906 1.00 91.81 249 ALA A O 1
ATOM 1973 N N . LEU A 1 250 ? -8.812 5.875 21.099 1.00 94.06 250 LEU A N 1
ATOM 1974 C CA . LEU A 1 250 ? -7.871 4.784 21.366 1.00 94.06 250 LEU A CA 1
ATOM 1975 C C . LEU A 1 250 ? -8.555 3.441 21.135 1.00 94.06 250 LEU A C 1
ATOM 1977 O O . LEU A 1 250 ? -9.729 3.295 21.457 1.00 94.06 250 LEU A O 1
ATOM 1981 N N . VAL A 1 251 ? -7.824 2.464 20.613 1.00 94.88 251 VAL A N 1
ATOM 1982 C CA . VAL A 1 251 ? -8.319 1.105 20.387 1.00 94.88 251 VAL A CA 1
ATOM 1983 C C . VAL A 1 251 ? -7.493 0.134 21.214 1.00 94.88 251 VAL A C 1
ATOM 1985 O O . VAL A 1 251 ? -6.263 0.168 21.159 1.00 94.88 251 VAL A O 1
ATOM 1988 N N . GLN A 1 252 ? -8.179 -0.730 21.950 1.00 95.75 252 GLN A N 1
ATOM 1989 C CA . GLN A 1 252 ? -7.596 -1.851 22.674 1.00 95.75 252 GLN A CA 1
ATOM 1990 C C . GLN A 1 252 ? -8.317 -3.137 22.268 1.00 95.75 252 GLN A C 1
ATOM 1992 O O . GLN A 1 252 ? -9.543 -3.164 22.184 1.00 95.75 252 GLN A O 1
ATOM 1997 N N . VAL A 1 253 ? -7.566 -4.202 22.026 1.00 95.12 253 VAL A N 1
ATOM 1998 C CA . VAL A 1 253 ? -8.043 -5.509 21.594 1.00 95.12 253 VAL A CA 1
ATOM 1999 C C . VAL A 1 253 ? -7.727 -6.537 22.672 1.00 95.12 253 VAL A C 1
ATOM 2001 O O . VAL A 1 253 ? -6.632 -6.577 23.227 1.00 95.12 253 VAL A O 1
ATOM 2004 N N . LYS A 1 254 ? -8.690 -7.411 22.971 1.00 94.00 254 LYS A N 1
ATOM 2005 C CA . LYS A 1 254 ? -8.486 -8.524 23.898 1.00 94.00 254 LYS A CA 1
ATOM 2006 C C . LYS A 1 254 ? -9.172 -9.796 23.424 1.00 94.00 254 LYS A C 1
ATOM 2008 O O . LYS A 1 254 ? -10.401 -9.882 23.385 1.00 94.00 254 LYS A O 1
ATOM 2013 N N . GLY A 1 255 ? -8.367 -10.807 23.103 1.00 89.81 255 GLY A N 1
ATOM 2014 C CA . GLY A 1 255 ? -8.855 -12.087 22.585 1.00 89.81 255 GLY A CA 1
ATOM 2015 C C . GLY A 1 255 ? -9.476 -13.023 23.629 1.00 89.81 255 GLY A C 1
ATOM 2016 O O . GLY A 1 255 ? -10.234 -13.908 23.252 1.00 89.81 255 GLY A O 1
ATOM 2017 N N . GLY A 1 256 ? -9.223 -12.828 24.928 1.00 90.38 256 GLY A N 1
ATOM 2018 C CA . GLY A 1 256 ? -9.873 -13.632 25.968 1.00 90.38 256 GLY A CA 1
ATOM 2019 C C . GLY A 1 256 ? -9.650 -13.144 27.398 1.00 90.38 256 GLY A C 1
ATOM 2020 O O . GLY A 1 256 ? -8.803 -12.282 27.652 1.00 90.38 256 GLY A O 1
ATOM 2021 N N . GLY A 1 257 ? -10.420 -13.695 28.338 1.00 92.56 257 GLY A N 1
ATOM 2022 C CA . GLY A 1 257 ? -10.355 -13.354 29.760 1.00 92.56 257 GLY A CA 1
ATOM 2023 C C . GLY A 1 257 ? -10.738 -11.901 30.038 1.00 92.56 257 GLY A C 1
ATOM 2024 O O . GLY A 1 257 ? -10.032 -11.200 30.779 1.00 92.56 257 GLY A O 1
ATOM 2025 N N . VAL A 1 258 ? -11.808 -11.422 29.398 1.00 94.81 258 VAL A N 1
ATOM 2026 C CA . VAL A 1 258 ? -12.239 -10.027 29.538 1.00 94.81 258 VAL A CA 1
ATOM 2027 C C . VAL A 1 258 ? -12.873 -9.751 30.897 1.00 94.81 258 VAL A C 1
ATOM 2029 O O . VAL A 1 258 ? -13.631 -10.550 31.446 1.00 94.81 258 VAL A O 1
ATOM 2032 N N . LYS A 1 259 ? -12.565 -8.585 31.462 1.00 96.56 259 LYS A N 1
ATOM 2033 C CA . LYS A 1 259 ? -13.022 -8.171 32.792 1.00 96.56 259 LYS A CA 1
ATOM 2034 C C . LYS A 1 259 ? -13.276 -6.670 32.847 1.00 96.56 259 LYS A C 1
ATOM 2036 O O . LYS A 1 259 ? -12.693 -5.893 32.099 1.00 96.56 259 LYS A O 1
ATOM 2041 N N . ARG A 1 260 ? -14.096 -6.235 33.811 1.00 97.12 260 ARG A N 1
ATOM 2042 C CA . ARG A 1 260 ? -14.393 -4.807 34.052 1.00 97.12 260 ARG A CA 1
ATOM 2043 C C . ARG A 1 260 ? -13.134 -3.948 34.191 1.00 97.12 260 ARG A C 1
ATOM 2045 O O . ARG A 1 260 ? -13.133 -2.809 33.743 1.00 97.12 260 ARG A O 1
ATOM 2052 N N . SER A 1 261 ? -12.063 -4.476 34.791 1.00 96.50 261 SER A N 1
ATOM 2053 C CA . SER A 1 261 ? -10.817 -3.715 34.941 1.00 96.50 261 SER A CA 1
ATOM 2054 C C . SER A 1 261 ? -10.176 -3.348 33.604 1.00 96.50 261 SER A C 1
ATOM 2056 O O . SER A 1 261 ? -9.500 -2.336 33.554 1.00 96.50 261 SER A O 1
ATOM 2058 N N . ASP A 1 262 ? -10.391 -4.130 32.541 1.00 96.19 262 ASP A N 1
ATOM 2059 C CA . ASP A 1 262 ? -9.848 -3.807 31.217 1.00 96.19 262 ASP A CA 1
ATOM 2060 C C . ASP A 1 262 ? -10.494 -2.522 30.671 1.00 96.19 262 ASP A C 1
ATOM 2062 O O . ASP A 1 262 ? -9.808 -1.635 30.175 1.00 96.19 262 ASP A O 1
ATOM 2066 N N . ILE A 1 263 ? -11.808 -2.368 30.872 1.00 97.75 263 ILE A N 1
ATOM 2067 C CA . ILE A 1 263 ? -12.553 -1.155 30.503 1.00 97.75 263 ILE A CA 1
ATOM 2068 C C . ILE A 1 263 ? -12.109 0.042 31.352 1.00 97.75 263 ILE A C 1
ATOM 2070 O O . ILE A 1 263 ? -11.924 1.140 30.829 1.00 97.75 263 ILE A O 1
ATOM 2074 N N . ALA A 1 264 ? -11.882 -0.170 32.651 1.00 96.62 264 ALA A N 1
ATOM 2075 C CA . ALA A 1 264 ? -11.366 0.871 33.538 1.00 96.62 264 ALA A CA 1
ATOM 2076 C C . ALA A 1 264 ? -9.946 1.322 33.140 1.00 96.62 264 ALA A C 1
ATOM 2078 O O . ALA A 1 264 ? -9.646 2.515 33.189 1.00 96.62 264 ALA A O 1
ATOM 2079 N N . THR A 1 265 ? -9.085 0.391 32.711 1.00 96.19 265 THR A N 1
ATOM 2080 C CA . THR A 1 265 ? -7.753 0.699 32.174 1.00 96.19 265 THR A CA 1
ATOM 2081 C C . THR A 1 265 ? -7.859 1.542 30.907 1.00 96.19 265 THR A C 1
ATOM 2083 O O . THR A 1 265 ? -7.296 2.635 30.881 1.00 96.19 265 THR A O 1
ATOM 2086 N N . LEU A 1 266 ? -8.655 1.112 29.921 1.00 96.06 266 LEU A N 1
ATOM 2087 C CA . LEU A 1 266 ? -8.867 1.870 28.685 1.00 96.06 266 LEU A CA 1
ATOM 2088 C C . LEU A 1 266 ? -9.395 3.282 28.965 1.00 96.06 266 LEU A C 1
ATOM 2090 O O . LEU A 1 266 ? -8.914 4.252 28.387 1.00 96.06 266 LEU A O 1
ATOM 2094 N N . LYS A 1 267 ? -10.353 3.423 29.887 1.00 96.19 267 LYS A N 1
ATOM 2095 C CA . LYS A 1 267 ? -10.864 4.728 30.328 1.00 96.19 267 LYS A CA 1
ATOM 2096 C C . LYS A 1 267 ? -9.745 5.619 30.879 1.00 96.19 267 LYS A C 1
ATOM 2098 O O . LYS A 1 267 ? -9.637 6.777 30.482 1.00 96.19 267 LYS A O 1
ATOM 2103 N N . GLY A 1 268 ? -8.884 5.069 31.736 1.00 95.00 268 GLY A N 1
ATOM 2104 C CA . GLY A 1 268 ? -7.711 5.777 32.249 1.00 95.00 268 GLY A CA 1
ATOM 2105 C C . GLY A 1 268 ? -6.714 6.165 31.152 1.00 95.00 268 GLY A C 1
ATOM 2106 O O . GLY A 1 268 ? -6.138 7.252 31.200 1.00 95.00 268 GLY A O 1
ATOM 2107 N N . ASP A 1 269 ? -6.530 5.314 30.141 1.00 93.50 269 ASP A N 1
ATOM 2108 C CA . ASP A 1 269 ? -5.673 5.599 28.988 1.00 93.50 269 ASP A CA 1
ATOM 2109 C C . ASP A 1 269 ? -6.240 6.728 28.122 1.00 93.50 269 ASP A C 1
ATOM 2111 O O . ASP A 1 269 ? -5.493 7.619 27.714 1.00 93.50 269 ASP A O 1
ATOM 2115 N N . VAL A 1 270 ? -7.557 6.733 27.897 1.00 94.81 270 VAL A N 1
ATOM 2116 C CA . VAL A 1 270 ? -8.273 7.794 27.175 1.00 94.81 270 VAL A CA 1
ATOM 2117 C C . VAL A 1 270 ? -8.083 9.139 27.870 1.00 94.81 270 VAL A C 1
ATOM 2119 O O . VAL A 1 270 ? -7.667 10.103 27.225 1.00 94.81 270 VAL A O 1
ATOM 2122 N N . ASP A 1 271 ? -8.302 9.197 29.185 1.00 93.56 271 ASP A N 1
ATOM 2123 C CA . ASP A 1 271 ? -8.141 10.429 29.962 1.00 93.56 271 ASP A CA 1
ATOM 2124 C C . ASP A 1 271 ? -6.680 10.905 29.977 1.00 93.56 271 ASP A C 1
ATOM 2126 O O . ASP A 1 271 ? -6.394 12.085 29.750 1.00 93.56 271 ASP A O 1
ATOM 2130 N N . ARG A 1 272 ? -5.729 9.983 30.182 1.00 91.38 272 ARG A N 1
ATOM 2131 C CA . ARG A 1 272 ? -4.293 10.293 30.224 1.00 91.38 272 ARG A CA 1
ATOM 2132 C C . ARG A 1 272 ? -3.767 10.816 28.890 1.00 91.38 272 ARG A C 1
ATOM 2134 O O . ARG A 1 272 ? -2.993 11.771 28.867 1.00 91.38 272 ARG A O 1
ATOM 2141 N N . GLU A 1 273 ? -4.159 10.190 27.786 1.00 88.69 273 GLU A N 1
ATOM 2142 C CA . GLU A 1 273 ? -3.728 10.565 26.434 1.00 88.69 273 GLU A CA 1
ATOM 2143 C C . GLU A 1 273 ? -4.582 11.700 25.838 1.00 88.69 273 GLU A C 1
ATOM 2145 O O . GLU A 1 273 ? -4.379 12.062 24.676 1.00 88.69 273 GLU A O 1
ATOM 2150 N N . LYS A 1 274 ? -5.518 12.264 26.623 1.00 91.31 274 LYS A N 1
ATOM 2151 C CA . LYS A 1 274 ? -6.474 13.308 26.215 1.00 91.31 274 LYS A CA 1
ATOM 2152 C C . LYS A 1 274 ? -7.211 12.949 24.920 1.00 91.31 274 LYS A C 1
ATOM 2154 O O . LYS A 1 274 ? -7.396 13.796 24.047 1.00 91.31 274 LYS A O 1
ATOM 2159 N N . ALA A 1 275 ? -7.563 11.675 24.780 1.00 92.25 275 ALA A N 1
ATOM 2160 C CA . ALA A 1 275 ? -8.392 11.184 23.694 1.00 92.25 275 ALA A CA 1
ATOM 2161 C C . ALA A 1 275 ? -9.872 11.432 24.014 1.00 92.25 275 ALA A C 1
ATOM 2163 O O . ALA A 1 275 ? -10.269 11.546 25.173 1.00 92.25 275 ALA A O 1
ATOM 2164 N N . GLU A 1 276 ? -10.698 11.507 22.979 1.00 94.31 276 GLU A N 1
ATOM 2165 C CA . GLU A 1 276 ? -12.136 11.734 23.131 1.00 94.31 276 GLU A CA 1
ATOM 2166 C C . GLU A 1 276 ? -12.891 10.445 23.434 1.00 94.31 276 GLU A C 1
ATOM 2168 O O . GLU A 1 276 ? -13.909 10.481 24.122 1.00 94.31 276 GLU A O 1
ATOM 2173 N N . ALA A 1 277 ? -12.397 9.319 22.916 1.00 95.81 277 ALA A N 1
ATOM 2174 C CA . ALA A 1 277 ? -13.061 8.034 23.045 1.00 95.81 277 ALA A CA 1
ATOM 2175 C C . ALA A 1 277 ? -12.082 6.864 23.182 1.00 95.81 277 ALA A C 1
ATOM 2177 O O . ALA A 1 277 ? -10.912 6.951 22.799 1.00 95.81 277 ALA A O 1
ATOM 2178 N N . GLY A 1 278 ? -12.591 5.747 23.690 1.00 96.69 278 GLY A N 1
ATOM 2179 C CA . GLY A 1 278 ? -11.927 4.450 23.714 1.00 96.69 278 GLY A CA 1
ATOM 2180 C C . GLY A 1 278 ? -12.822 3.366 23.121 1.00 96.69 278 GLY A C 1
ATOM 2181 O O . GLY A 1 278 ? -14.017 3.308 23.410 1.00 96.69 278 GLY A O 1
ATOM 2182 N N . ILE A 1 279 ? -12.237 2.499 22.302 1.00 97.69 279 ILE A N 1
ATOM 2183 C CA . ILE A 1 279 ? -12.893 1.364 21.660 1.00 97.69 279 ILE A CA 1
ATOM 2184 C C . ILE A 1 279 ? -12.213 0.093 22.155 1.00 97.69 279 ILE A C 1
ATOM 2186 O O . ILE A 1 279 ? -11.025 -0.121 21.922 1.00 97.69 279 ILE A O 1
ATOM 2190 N N . PHE A 1 280 ? -12.977 -0.749 22.835 1.00 98.00 280 PHE A N 1
ATOM 2191 C CA . PHE A 1 280 ? -12.534 -2.051 23.301 1.00 98.00 280 PHE A CA 1
ATOM 2192 C C . PHE A 1 280 ? -13.085 -3.140 22.378 1.00 98.00 280 PHE A C 1
ATOM 2194 O O . PHE A 1 280 ? -14.301 -3.307 22.280 1.00 98.00 280 PHE A O 1
ATOM 2201 N N . ILE A 1 281 ? -12.204 -3.879 21.710 1.00 97.62 281 ILE A N 1
ATOM 2202 C CA . ILE A 1 281 ? -12.556 -4.973 20.803 1.00 97.62 281 ILE A CA 1
ATOM 2203 C C . ILE A 1 281 ? -12.297 -6.310 21.490 1.00 97.62 281 ILE A C 1
ATOM 2205 O O . ILE A 1 281 ? -11.239 -6.511 22.086 1.00 97.62 281 ILE A O 1
ATOM 2209 N N . THR A 1 282 ? -13.227 -7.258 21.385 1.00 96.81 282 THR A N 1
ATOM 2210 C CA . THR A 1 282 ? -13.029 -8.586 21.980 1.00 96.81 282 THR A CA 1
ATOM 2211 C C . THR A 1 282 ? -13.693 -9.740 21.229 1.00 96.81 282 THR A C 1
ATOM 2213 O O . THR A 1 282 ? -14.706 -9.563 20.556 1.00 96.81 282 THR A O 1
ATOM 2216 N N . LEU A 1 283 ? -13.122 -10.944 21.346 1.00 95.25 283 LEU A N 1
ATOM 2217 C CA . LEU A 1 283 ? -13.765 -12.193 20.916 1.00 95.25 283 LEU A CA 1
ATOM 2218 C C . LEU A 1 283 ? -14.882 -12.640 21.867 1.00 95.25 283 LEU A C 1
ATOM 2220 O O . LEU A 1 283 ? -15.838 -13.279 21.434 1.00 95.25 283 LEU A O 1
ATOM 2224 N N . GLU A 1 284 ? -14.757 -12.341 23.160 1.00 94.44 284 GLU A N 1
ATOM 2225 C CA . GLU A 1 284 ? -15.688 -12.809 24.184 1.00 94.44 284 GLU A CA 1
ATOM 2226 C C . GLU A 1 284 ? -16.881 -11.858 24.322 1.00 94.44 284 GLU A C 1
ATOM 2228 O O . GLU A 1 284 ? -16.776 -10.647 24.129 1.00 94.44 284 GLU A O 1
ATOM 2233 N N . LYS A 1 285 ? -18.044 -12.390 24.712 1.00 94.94 285 LYS A N 1
ATOM 2234 C CA . LYS A 1 285 ? -19.193 -11.534 25.030 1.00 94.94 285 LYS A CA 1
ATOM 2235 C C . LYS A 1 285 ? -18.871 -10.681 26.265 1.00 94.94 285 LYS A C 1
ATOM 2237 O O . LYS A 1 285 ? -18.442 -11.238 27.279 1.00 94.94 285 LYS A O 1
ATOM 2242 N N . PRO A 1 286 ? -19.106 -9.357 26.231 1.00 96.12 286 PRO A N 1
ATOM 2243 C CA . PRO A 1 286 ? -18.805 -8.504 27.368 1.00 96.12 286 PRO A CA 1
ATOM 2244 C C . PRO A 1 286 ? -19.684 -8.853 28.566 1.00 96.12 286 PRO A C 1
ATOM 2246 O O . PRO A 1 286 ? -20.885 -9.106 28.450 1.00 96.12 286 PRO A O 1
ATOM 2249 N N . THR A 1 287 ? -19.080 -8.836 29.750 1.00 96.75 287 THR A N 1
ATOM 2250 C CA . THR A 1 287 ? -19.807 -9.076 31.000 1.00 96.75 287 THR A CA 1
ATOM 2251 C C . THR A 1 287 ? -20.665 -7.861 31.372 1.00 96.75 287 THR A C 1
ATOM 2253 O O . THR A 1 287 ? -20.329 -6.726 31.029 1.00 96.75 287 THR A O 1
ATOM 2256 N N . LYS A 1 288 ? -21.756 -8.058 32.128 1.00 97.31 288 LYS A N 1
ATOM 2257 C CA . LYS A 1 288 ? -22.598 -6.938 32.606 1.00 97.31 288 LYS A CA 1
ATOM 2258 C C . LYS A 1 288 ? -21.787 -5.833 33.311 1.00 97.31 288 LYS A C 1
ATOM 2260 O O . LYS A 1 288 ? -22.011 -4.670 32.986 1.00 97.31 288 LYS A O 1
ATOM 2265 N N . PRO A 1 289 ? -20.816 -6.146 34.196 1.00 98.00 289 PRO A N 1
ATOM 2266 C CA . PRO A 1 289 ? -19.971 -5.121 34.809 1.00 98.00 289 PRO A CA 1
ATOM 2267 C C . PRO A 1 289 ? -19.117 -4.325 33.813 1.00 98.00 289 PRO A C 1
ATOM 2269 O O . PRO A 1 289 ? -18.858 -3.153 34.051 1.00 98.00 289 PRO A O 1
ATOM 2272 N N . MET A 1 290 ? -18.679 -4.928 32.701 1.00 98.12 290 MET A N 1
ATOM 2273 C CA . MET A 1 290 ? -17.955 -4.197 31.651 1.00 98.12 290 MET A CA 1
ATOM 2274 C C . MET A 1 290 ? -18.863 -3.204 30.930 1.00 98.12 290 MET A C 1
ATOM 2276 O O . MET A 1 290 ? -18.463 -2.067 30.702 1.00 98.12 290 MET A O 1
ATOM 2280 N N . ILE A 1 291 ? -20.080 -3.632 30.585 1.00 97.69 291 ILE A N 1
ATOM 2281 C CA . ILE A 1 291 ? -21.069 -2.772 29.923 1.00 97.69 291 ILE A CA 1
ATOM 2282 C C . ILE A 1 291 ? -21.408 -1.586 30.830 1.00 97.69 291 ILE A C 1
ATOM 2284 O O . ILE A 1 291 ? -21.398 -0.448 30.373 1.00 97.69 291 ILE A O 1
ATOM 2288 N N . GLN A 1 292 ? -21.638 -1.847 32.120 1.00 97.75 292 GLN A N 1
ATOM 2289 C CA . GLN A 1 292 ? -21.908 -0.806 33.108 1.00 97.75 292 GLN A CA 1
ATOM 2290 C C . GLN A 1 292 ? -20.743 0.192 33.216 1.00 97.75 292 GLN A C 1
ATOM 2292 O O . GLN A 1 292 ? -20.972 1.393 33.141 1.00 97.75 292 GLN A O 1
ATOM 2297 N N . GLU A 1 293 ? -19.498 -0.292 33.296 1.00 98.00 293 GLU A N 1
ATOM 2298 C CA . GLU A 1 293 ? -18.305 0.568 33.334 1.00 98.00 293 GLU A CA 1
ATOM 2299 C C . GLU A 1 293 ? -18.184 1.468 32.097 1.00 98.00 293 GLU A C 1
ATOM 2301 O O . GLU A 1 293 ? -17.829 2.642 32.208 1.00 98.00 293 GLU A O 1
ATOM 2306 N N . ALA A 1 294 ? -18.479 0.924 30.912 1.00 97.44 294 ALA A N 1
ATOM 2307 C CA . ALA A 1 294 ? -18.440 1.676 29.664 1.00 97.44 294 ALA A CA 1
ATOM 2308 C C . ALA A 1 294 ? -19.519 2.770 29.628 1.00 97.44 294 ALA A C 1
ATOM 2310 O O . ALA A 1 294 ? -19.232 3.898 29.234 1.00 97.44 294 ALA A O 1
ATOM 2311 N N . VAL A 1 295 ? -20.735 2.468 30.098 1.00 97.00 295 VAL A N 1
ATOM 2312 C CA . VAL A 1 295 ? -21.832 3.445 30.210 1.00 97.00 295 VAL A CA 1
ATOM 2313 C C . VAL A 1 295 ? -21.500 4.538 31.231 1.00 97.00 295 VAL A C 1
ATOM 2315 O O . VAL A 1 295 ? -21.696 5.719 30.955 1.00 97.00 295 VAL A O 1
ATOM 2318 N N . GLU A 1 296 ? -20.930 4.176 32.381 1.00 97.31 296 GLU A N 1
ATOM 2319 C CA . GLU A 1 296 ? -20.499 5.116 33.428 1.00 97.31 296 GLU A CA 1
ATOM 2320 C C . GLU A 1 296 ? -19.321 6.004 33.007 1.00 97.31 296 GLU A C 1
ATOM 2322 O O . GLU A 1 296 ? -19.039 7.020 33.645 1.00 97.31 296 GLU A O 1
ATOM 2327 N N . ALA A 1 297 ? -18.613 5.657 31.929 1.00 96.69 297 ALA A N 1
ATOM 2328 C CA . ALA A 1 297 ? -17.639 6.558 31.323 1.00 96.69 297 ALA A CA 1
ATOM 2329 C C . ALA A 1 297 ? -18.297 7.785 30.664 1.00 96.69 297 ALA A C 1
ATOM 2331 O O . ALA A 1 297 ? -17.608 8.780 30.433 1.00 96.69 297 ALA A O 1
ATOM 2332 N N . GLY A 1 298 ? -19.608 7.736 30.410 1.00 97.00 298 GLY A N 1
ATOM 2333 C CA . GLY A 1 298 ? -20.392 8.838 29.870 1.00 97.00 298 GLY A CA 1
ATOM 2334 C C . GLY A 1 298 ? -20.225 9.024 28.365 1.00 97.00 298 GLY A C 1
ATOM 2335 O O . GLY A 1 298 ? -19.830 8.117 27.627 1.00 97.00 298 GLY A O 1
ATOM 2336 N N . THR A 1 299 ? -20.549 10.226 27.905 1.00 96.81 299 THR A N 1
ATOM 2337 C CA . THR A 1 299 ? -20.507 10.620 26.497 1.00 96.81 299 THR A CA 1
ATOM 2338 C C . THR A 1 299 ? -19.515 11.759 26.272 1.00 96.81 299 THR A C 1
ATOM 2340 O O . THR A 1 299 ? -19.045 12.409 27.207 1.00 96.81 299 THR A O 1
ATOM 2343 N N . PHE A 1 300 ? -19.171 11.995 25.011 1.00 93.88 300 PHE A N 1
ATOM 2344 C CA . PHE A 1 300 ? -18.446 13.177 24.565 1.00 93.88 300 PHE A CA 1
ATOM 2345 C C . PHE A 1 300 ? -19.182 13.831 23.394 1.00 93.88 300 PHE A C 1
ATOM 2347 O O . PHE A 1 300 ? -19.982 13.203 22.698 1.00 93.88 300 PHE A O 1
ATOM 2354 N N . SER A 1 301 ? -18.884 15.104 23.161 1.00 91.62 301 SER A N 1
ATOM 2355 C CA . SER A 1 301 ? -19.347 15.863 22.001 1.00 91.62 301 SER A CA 1
ATOM 2356 C C . SER A 1 301 ? -18.177 16.620 21.378 1.00 91.62 301 SER A C 1
ATOM 2358 O O . SER A 1 301 ? -17.124 16.801 21.993 1.00 91.62 301 SER A O 1
ATOM 2360 N N . THR A 1 302 ? -18.343 17.056 20.133 1.00 85.94 302 THR A N 1
ATOM 2361 C CA . THR A 1 302 ? -17.388 17.921 19.441 1.00 85.94 302 THR A CA 1
ATOM 2362 C C . THR A 1 302 ? -18.086 19.192 18.964 1.00 85.94 302 THR A C 1
ATOM 2364 O O . THR A 1 302 ? -19.306 19.199 18.777 1.00 85.94 302 THR A O 1
ATOM 2367 N N . PRO A 1 303 ? -17.340 20.278 18.690 1.00 85.75 303 PRO A N 1
ATOM 2368 C CA . PRO A 1 303 ? -17.923 21.479 18.095 1.00 85.75 303 PRO A CA 1
ATOM 2369 C C . PRO A 1 303 ? -18.717 21.213 16.805 1.00 85.75 303 PRO A C 1
ATOM 2371 O O . PRO A 1 303 ? -19.640 21.965 16.490 1.00 85.75 303 PRO A O 1
ATOM 2374 N N . LEU A 1 304 ? -18.358 20.162 16.056 1.00 81.50 304 LEU A N 1
ATOM 2375 C CA . LEU A 1 304 ? -19.092 19.724 14.873 1.00 81.50 304 LEU A CA 1
ATOM 2376 C C . LEU A 1 304 ? -20.412 19.036 15.243 1.00 81.50 304 LEU A C 1
ATOM 2378 O O . LEU A 1 304 ? -21.447 19.372 14.673 1.00 81.50 304 LEU A O 1
ATOM 2382 N N . THR A 1 305 ? -20.396 18.106 16.202 1.00 83.50 305 THR A N 1
ATOM 2383 C CA . THR A 1 305 ? -21.580 17.293 16.530 1.00 83.50 305 THR A CA 1
ATOM 2384 C C . THR A 1 305 ? -22.654 18.080 17.253 1.00 83.50 305 THR A C 1
ATOM 2386 O O . THR A 1 305 ? -23.833 17.828 17.018 1.00 83.50 305 THR A O 1
ATOM 2389 N N . LEU A 1 306 ? -22.278 19.083 18.051 1.00 84.25 306 LEU A N 1
ATOM 2390 C CA . LEU A 1 306 ? -23.214 19.973 18.750 1.00 84.25 306 LEU A CA 1
ATOM 2391 C C . LEU A 1 306 ? -24.201 20.691 17.814 1.00 84.25 306 LEU A C 1
ATOM 2393 O O . LEU A 1 306 ? -25.228 21.186 18.267 1.00 84.25 306 LEU A O 1
ATOM 2397 N N . LYS A 1 307 ? -23.901 20.755 16.512 1.00 78.25 307 LYS A N 1
ATOM 2398 C CA . LYS A 1 307 ? -24.753 21.362 15.479 1.00 78.25 307 LYS A CA 1
ATOM 2399 C C . LYS A 1 307 ? -25.603 20.344 14.712 1.00 78.25 307 LYS A C 1
ATOM 2401 O O . LYS A 1 307 ? -26.233 20.706 13.722 1.00 78.25 307 LYS A O 1
ATOM 2406 N N . THR A 1 308 ? -25.588 19.078 15.118 1.00 79.19 308 THR A N 1
ATOM 2407 C CA . THR A 1 308 ? -26.273 17.973 14.433 1.00 79.19 308 THR A CA 1
ATOM 2408 C C . THR A 1 308 ? -27.409 17.407 15.283 1.00 79.19 308 THR A C 1
ATOM 2410 O O . THR A 1 308 ? -27.511 17.695 16.473 1.00 79.19 308 THR A O 1
ATOM 2413 N N . SER A 1 309 ? -28.247 16.554 14.689 1.00 81.25 309 SER A N 1
ATOM 2414 C CA . SER A 1 309 ? -29.294 15.816 15.409 1.00 81.25 309 SER A CA 1
ATOM 2415 C C . SER A 1 309 ? -28.753 14.754 16.380 1.00 81.25 309 SER A C 1
ATOM 2417 O O . SER A 1 309 ? -29.523 14.231 17.182 1.00 81.25 309 SER A O 1
ATOM 2419 N N . LYS A 1 310 ? -27.448 14.446 16.335 1.00 84.62 310 LYS A N 1
ATOM 2420 C CA . LYS A 1 310 ? -26.763 13.521 17.248 1.00 84.62 310 LYS A CA 1
ATOM 2421 C C . LYS A 1 310 ? -25.550 14.212 17.893 1.00 84.62 310 LYS A C 1
ATOM 2423 O O . LYS A 1 310 ? -24.431 14.083 17.391 1.00 84.62 310 LYS A O 1
ATOM 2428 N N . PRO A 1 311 ? -25.755 14.973 18.984 1.00 86.00 311 PRO A N 1
ATOM 2429 C CA . PRO A 1 311 ? -24.692 15.777 19.582 1.00 86.00 311 PRO A CA 1
ATOM 2430 C C . PRO A 1 311 ? -23.681 14.963 20.393 1.00 86.00 311 PRO A C 1
ATOM 2432 O O . PRO A 1 311 ? -22.517 15.360 20.472 1.00 86.00 311 PRO A O 1
ATOM 2435 N N . GLU A 1 312 ? -24.106 13.833 20.957 1.00 92.94 312 GLU A N 1
ATOM 2436 C CA . GLU A 1 312 ? -23.331 13.037 21.907 1.00 92.94 312 GLU A CA 1
ATOM 2437 C C . GLU A 1 312 ? -23.000 11.640 21.378 1.00 92.94 312 GLU A C 1
ATOM 2439 O O . GLU A 1 312 ? -23.801 11.007 20.686 1.00 92.94 312 GLU A O 1
ATOM 2444 N N . TYR A 1 313 ? -21.810 11.164 21.743 1.00 94.25 313 TYR A N 1
ATOM 2445 C CA . TYR A 1 313 ? -21.260 9.863 21.369 1.00 94.25 313 TYR A CA 1
ATOM 2446 C C . TYR A 1 313 ? -20.695 9.167 22.611 1.00 94.25 313 TYR A C 1
ATOM 2448 O O . TYR A 1 313 ? -20.190 9.856 23.501 1.00 94.25 313 TYR A O 1
ATOM 2456 N N . PRO A 1 314 ? -20.741 7.828 22.714 1.00 96.06 314 PRO A N 1
ATOM 2457 C CA . PRO A 1 314 ? -20.222 7.132 23.889 1.00 96.06 314 PRO A CA 1
ATOM 2458 C C . PRO A 1 314 ? -18.710 7.324 24.034 1.00 96.06 314 PRO A C 1
ATOM 2460 O O . PRO A 1 314 ? -17.957 7.114 23.079 1.00 96.06 314 PRO A O 1
ATOM 2463 N N . LYS A 1 315 ? -18.262 7.681 25.243 1.00 96.81 315 LYS A N 1
ATOM 2464 C CA . LYS A 1 315 ? -16.838 7.867 25.549 1.00 96.81 315 LYS A CA 1
ATOM 2465 C C . LYS A 1 315 ? -16.082 6.542 25.531 1.00 96.81 315 LYS A C 1
ATOM 2467 O O . LYS A 1 315 ? -14.951 6.495 25.062 1.00 96.81 315 LYS A O 1
ATOM 2472 N N . ILE A 1 316 ? -16.695 5.464 26.015 1.00 98.19 316 ILE A N 1
ATOM 2473 C CA . ILE A 1 316 ? -16.134 4.114 25.938 1.00 98.19 316 ILE A CA 1
ATOM 2474 C C . ILE A 1 316 ? -17.132 3.197 25.243 1.00 98.19 316 ILE A C 1
ATOM 2476 O O . ILE A 1 316 ? -18.319 3.193 25.559 1.00 98.19 316 ILE A O 1
ATOM 2480 N N . GLN A 1 317 ? -16.637 2.425 24.282 1.00 97.88 317 GLN A N 1
ATOM 2481 C CA . GLN A 1 317 ? -17.426 1.504 23.476 1.00 97.88 317 GLN A CA 1
ATOM 2482 C C . GLN A 1 317 ? -16.823 0.112 23.557 1.00 97.88 317 GLN A C 1
ATOM 2484 O O . GLN A 1 317 ? -15.604 -0.039 23.536 1.00 97.88 317 GLN A O 1
ATOM 2489 N N . ILE A 1 318 ? -17.681 -0.902 23.627 1.00 98.19 318 ILE A N 1
ATOM 2490 C CA . ILE A 1 318 ? -17.273 -2.302 23.548 1.00 98.19 318 ILE A CA 1
ATOM 2491 C C . ILE A 1 318 ? -17.878 -2.887 22.278 1.00 98.19 318 ILE A C 1
ATOM 2493 O O . ILE A 1 318 ? -19.089 -2.795 22.073 1.00 98.19 318 ILE A O 1
ATOM 2497 N N . LEU A 1 319 ? -17.033 -3.470 21.437 1.00 97.38 319 LEU A N 1
ATOM 2498 C CA . LEU A 1 319 ? -17.416 -4.124 20.193 1.00 97.38 319 LEU A CA 1
ATOM 2499 C C . LEU A 1 319 ? -16.906 -5.559 20.214 1.00 97.38 319 LEU A C 1
ATOM 2501 O O . LEU A 1 319 ? -15.733 -5.803 20.501 1.00 97.38 319 LEU A O 1
ATOM 2505 N N . THR A 1 320 ? -17.771 -6.520 19.904 1.00 97.00 320 THR A N 1
ATOM 2506 C CA . THR A 1 320 ? -17.300 -7.894 19.702 1.00 97.00 320 THR A CA 1
ATOM 2507 C C . THR A 1 320 ? -16.847 -8.099 18.260 1.00 97.00 320 THR A C 1
ATOM 2509 O O . THR A 1 320 ? -17.355 -7.454 17.342 1.00 97.00 320 THR A O 1
ATOM 2512 N N . ILE A 1 321 ? -15.924 -9.036 18.031 1.00 95.44 321 ILE A N 1
ATOM 2513 C CA . ILE A 1 321 ? -15.543 -9.452 16.673 1.00 95.44 321 ILE A CA 1
ATOM 2514 C C . ILE A 1 321 ? -16.773 -9.914 15.882 1.00 95.44 321 ILE A C 1
ATOM 2516 O O . ILE A 1 321 ? -16.897 -9.589 14.708 1.00 95.44 321 ILE A O 1
ATOM 2520 N N . GLU A 1 322 ? -17.715 -10.603 16.532 1.00 94.12 322 GLU A N 1
ATOM 2521 C CA . GLU A 1 322 ? -18.981 -11.017 15.914 1.00 94.12 322 GLU A CA 1
ATOM 2522 C C . GLU A 1 322 ? -19.763 -9.825 15.361 1.00 94.12 322 GLU A C 1
ATOM 2524 O O . GLU A 1 322 ? -20.229 -9.845 14.225 1.00 94.12 322 GLU A O 1
ATOM 2529 N N . GLU A 1 323 ? -19.912 -8.773 16.162 1.00 93.88 323 GLU A N 1
ATOM 2530 C CA . GLU A 1 323 ? -20.641 -7.581 15.754 1.00 93.88 323 GLU A CA 1
ATOM 2531 C C . GLU A 1 323 ? -19.933 -6.856 14.608 1.00 93.88 323 GLU A C 1
ATOM 2533 O O . GLU A 1 323 ? -20.589 -6.423 13.661 1.00 93.88 323 GLU A O 1
ATOM 2538 N N . ILE A 1 324 ? -18.603 -6.747 14.678 1.00 92.69 324 ILE A N 1
ATOM 2539 C CA . ILE A 1 324 ? -17.805 -6.069 13.654 1.00 92.69 324 ILE A CA 1
ATOM 2540 C C . ILE A 1 324 ? -17.868 -6.830 12.324 1.00 92.69 324 ILE A C 1
ATOM 2542 O O . ILE A 1 324 ? -18.098 -6.219 11.282 1.00 92.69 324 ILE A O 1
ATOM 2546 N N . LEU A 1 325 ? -17.754 -8.163 12.348 1.00 85.62 325 LEU A N 1
ATOM 2547 C CA . LEU A 1 325 ? -17.913 -9.005 11.155 1.00 85.62 325 LEU A CA 1
ATOM 2548 C C . LEU A 1 325 ? -19.319 -8.892 10.541 1.00 85.62 325 LEU A C 1
ATOM 2550 O O . LEU A 1 325 ? -19.469 -9.008 9.328 1.00 85.62 325 LEU A O 1
ATOM 2554 N N . ASN A 1 326 ? -20.332 -8.591 11.358 1.00 87.31 326 ASN A N 1
ATOM 2555 C CA . ASN A 1 326 ? -21.697 -8.295 10.913 1.00 87.31 326 ASN A CA 1
ATOM 2556 C C . ASN A 1 326 ? -21.916 -6.817 10.521 1.00 87.31 326 ASN A C 1
ATOM 2558 O O . ASN A 1 326 ? -23.051 -6.393 10.302 1.00 87.31 326 ASN A O 1
ATOM 2562 N N . GLY A 1 327 ? -20.846 -6.024 10.412 1.00 81.25 327 GLY A N 1
ATOM 2563 C CA . GLY A 1 327 ? -20.874 -4.650 9.908 1.00 81.25 327 GLY A CA 1
ATOM 2564 C C . GLY A 1 327 ? -21.063 -3.563 10.968 1.00 81.25 327 GLY A C 1
ATOM 2565 O O . GLY A 1 327 ? -21.233 -2.395 10.610 1.00 81.25 327 GLY A O 1
ATOM 2566 N N . LYS A 1 328 ? -21.031 -3.894 12.265 1.00 89.69 328 LYS A N 1
ATOM 2567 C CA . LYS A 1 328 ? -21.057 -2.881 13.329 1.00 89.69 328 LYS A CA 1
ATOM 2568 C C . LYS A 1 328 ? -19.726 -2.129 13.354 1.00 89.69 328 LYS A C 1
ATOM 2570 O O . LYS A 1 328 ? -18.673 -2.716 13.576 1.00 89.69 328 LYS A O 1
ATOM 2575 N N . MET A 1 329 ? -19.789 -0.813 13.188 1.00 88.19 329 MET A N 1
ATOM 2576 C CA . MET A 1 329 ? -18.631 0.078 13.291 1.00 88.19 329 MET A CA 1
ATOM 2577 C C . MET A 1 329 ? -18.668 0.873 14.603 1.00 88.19 329 MET A C 1
ATOM 2579 O O . MET A 1 329 ? -19.752 1.048 15.169 1.00 88.19 329 MET A O 1
ATOM 2583 N N . PRO A 1 330 ? -17.516 1.384 15.083 1.00 91.75 330 PRO A N 1
ATOM 2584 C CA . PRO A 1 330 ? -17.487 2.321 16.197 1.00 91.75 330 PRO A CA 1
ATOM 2585 C C . PRO A 1 330 ? -18.384 3.529 15.936 1.00 91.75 330 PRO A C 1
ATOM 2587 O O . PRO A 1 330 ? -18.353 4.135 14.862 1.00 91.75 330 PRO A O 1
ATOM 2590 N N . ASP A 1 331 ? -19.161 3.896 16.945 1.00 91.12 331 ASP A N 1
ATOM 2591 C CA . ASP A 1 331 ? -20.041 5.049 16.910 1.00 91.12 331 ASP A CA 1
ATOM 2592 C C . ASP A 1 331 ? -19.240 6.313 17.225 1.00 91.12 331 ASP A C 1
ATOM 2594 O O . ASP A 1 331 ? -19.102 6.726 18.378 1.00 91.12 331 ASP A O 1
ATOM 2598 N N . LEU A 1 332 ? -18.642 6.893 16.188 1.00 87.94 332 LEU A N 1
ATOM 2599 C CA . LEU A 1 332 ? -17.843 8.111 16.267 1.00 87.94 332 LEU A CA 1
ATOM 2600 C C . LEU A 1 332 ? -18.412 9.194 15.339 1.00 87.94 332 LEU A C 1
ATOM 2602 O O . LEU A 1 332 ? -19.045 8.869 14.330 1.00 87.94 332 LEU A O 1
ATOM 2606 N N . PRO A 1 333 ? -18.150 10.482 15.627 1.00 81.06 333 PRO A N 1
ATOM 2607 C CA . PRO A 1 333 ? -18.500 11.576 14.731 1.00 81.06 333 PRO A CA 1
ATOM 2608 C C . PRO A 1 333 ? -17.874 11.362 13.350 1.00 81.06 333 PRO A C 1
ATOM 2610 O O . PRO A 1 333 ? -16.655 11.446 13.195 1.00 81.06 333 PRO A O 1
ATOM 2613 N N . GLN A 1 334 ? -18.688 11.082 12.332 1.00 65.88 334 GLN A N 1
ATOM 2614 C CA . GLN A 1 334 ? -18.170 10.912 10.979 1.00 65.88 334 GLN A CA 1
ATOM 2615 C C . GLN A 1 334 ? -18.015 12.268 10.287 1.00 65.88 334 GLN A C 1
ATOM 2617 O O . GLN A 1 334 ? -18.980 12.970 9.999 1.00 65.88 334 GLN A O 1
ATOM 2622 N N . GLY A 1 335 ? -16.767 12.606 9.990 1.00 47.53 335 GLY A N 1
ATOM 2623 C CA . GLY A 1 335 ? -16.362 13.630 9.039 1.00 47.53 335 GLY A CA 1
ATOM 2624 C C . GLY A 1 335 ? -15.005 13.193 8.515 1.00 47.53 335 GLY A C 1
ATOM 2625 O O . GLY A 1 335 ? -14.101 13.030 9.329 1.00 47.53 335 GLY A O 1
ATOM 2626 N N . LEU A 1 336 ? -14.921 12.905 7.210 1.00 40.41 336 LEU A N 1
ATOM 2627 C CA . LEU A 1 336 ? -13.760 12.399 6.454 1.00 40.41 336 LEU A CA 1
ATOM 2628 C C . LEU A 1 336 ? -12.424 12.454 7.216 1.00 40.41 336 LEU A C 1
ATOM 2630 O O . LEU A 1 336 ? -11.640 13.392 7.083 1.00 40.41 336 LEU A O 1
ATOM 2634 N N . SER A 1 337 ? -12.135 11.411 7.996 1.00 42.09 337 SER A N 1
ATOM 2635 C CA . SER A 1 337 ? -10.753 11.130 8.357 1.00 42.09 337 SER A CA 1
ATOM 2636 C C . SER A 1 337 ? -10.065 10.740 7.062 1.00 42.09 337 SER A C 1
ATOM 2638 O O . SER A 1 337 ? -10.419 9.710 6.490 1.00 42.09 337 SER A O 1
ATOM 2640 N N . LYS A 1 338 ? -9.087 11.539 6.610 1.00 43.53 338 LYS A N 1
ATOM 2641 C CA . LYS A 1 338 ? -8.095 11.083 5.624 1.00 43.53 338 LYS A CA 1
ATOM 2642 C C . LYS A 1 338 ? -7.720 9.649 5.982 1.00 43.53 338 LYS A C 1
ATOM 2644 O O . LYS A 1 338 ? -7.448 9.373 7.159 1.00 43.53 338 LYS A O 1
ATOM 2649 N N . ALA A 1 339 ? -7.801 8.766 4.993 1.00 41.53 339 ALA A N 1
ATOM 2650 C CA . ALA A 1 339 ? -7.647 7.334 5.162 1.00 41.53 339 ALA A CA 1
ATOM 2651 C C . ALA A 1 339 ? -6.423 6.971 6.022 1.00 41.53 339 ALA A C 1
ATOM 2653 O O . ALA A 1 339 ? -5.482 7.747 6.231 1.00 41.53 339 ALA A O 1
ATOM 2654 N N . TYR A 1 340 ? -6.437 5.751 6.551 1.00 43.12 340 TYR A N 1
ATOM 2655 C CA . TYR A 1 340 ? -5.322 5.145 7.272 1.00 43.12 340 TYR A CA 1
ATOM 2656 C C . TYR A 1 340 ? -3.968 5.315 6.535 1.00 43.12 340 TYR A C 1
ATOM 2658 O O . TYR A 1 340 ? -2.928 5.516 7.164 1.00 43.12 340 TYR A O 1
ATOM 2666 N N . TYR A 1 341 ? -4.016 5.412 5.210 1.00 49.47 341 TYR A N 1
ATOM 2667 C CA . TYR A 1 341 ? -2.894 5.695 4.329 1.00 49.47 341 TYR A CA 1
ATOM 2668 C C . TYR A 1 341 ? -3.070 7.040 3.628 1.00 49.47 341 TYR A C 1
ATOM 2670 O O . TYR A 1 341 ? -4.187 7.538 3.485 1.00 49.47 341 TYR A O 1
ATOM 2678 N N . LYS A 1 342 ? -1.967 7.648 3.174 1.00 47.88 342 LYS A N 1
ATOM 2679 C CA . LYS A 1 342 ? -2.070 8.776 2.243 1.00 47.88 342 LYS A CA 1
ATOM 2680 C C . LYS A 1 342 ? -2.846 8.276 1.025 1.00 47.88 342 LYS A C 1
ATOM 2682 O O . LYS A 1 342 ? -2.389 7.339 0.378 1.00 47.88 342 LYS A O 1
ATOM 2687 N N . GLU A 1 343 ? -4.015 8.868 0.778 1.00 52.44 343 GLU A N 1
ATOM 2688 C CA . GLU A 1 343 ? -4.886 8.479 -0.330 1.00 52.44 343 GLU A CA 1
ATOM 2689 C C . GLU A 1 343 ? -4.080 8.427 -1.619 1.00 52.44 343 GLU A C 1
ATOM 2691 O O . GLU A 1 343 ? -3.338 9.356 -1.969 1.00 52.44 343 GLU A O 1
ATOM 2696 N N . ALA A 1 344 ? -4.208 7.302 -2.305 1.00 51.97 344 ALA A N 1
ATOM 2697 C CA . ALA A 1 344 ? -3.554 7.127 -3.571 1.00 51.97 344 ALA A CA 1
ATOM 2698 C C . ALA A 1 344 ? -4.256 7.988 -4.629 1.00 51.97 344 ALA A C 1
ATOM 2700 O O . ALA A 1 344 ? -5.481 8.121 -4.665 1.00 51.97 344 ALA A O 1
ATOM 2701 N N . SER A 1 345 ? -3.464 8.621 -5.491 1.00 59.31 345 SER A N 1
ATOM 2702 C CA . SER A 1 345 ? -4.004 9.493 -6.533 1.00 59.31 345 SER A CA 1
ATOM 2703 C C . SER A 1 345 ? -4.805 8.670 -7.544 1.00 59.31 345 SER A C 1
ATOM 2705 O O . SER A 1 345 ? -4.315 7.655 -8.033 1.00 59.31 345 SER A O 1
ATOM 2707 N N . ALA A 1 346 ? -6.014 9.123 -7.890 1.00 64.25 346 ALA A N 1
ATOM 2708 C CA . ALA A 1 346 ? -6.868 8.432 -8.854 1.00 64.25 346 ALA A CA 1
ATOM 2709 C C . ALA A 1 346 ? -6.132 8.175 -10.182 1.00 64.25 346 ALA A C 1
ATOM 2711 O O . ALA A 1 346 ? -5.545 9.088 -10.774 1.00 64.25 346 ALA A O 1
ATOM 2712 N N . SER A 1 347 ? -6.186 6.933 -10.667 1.00 55.69 347 SER A N 1
ATOM 2713 C CA . SER A 1 347 ? -5.555 6.551 -11.928 1.00 55.69 347 SER A CA 1
ATOM 2714 C C . SER A 1 347 ? -6.435 6.946 -13.119 1.00 55.69 347 SER A C 1
ATOM 2716 O O . SER A 1 347 ? -7.656 6.781 -13.104 1.00 55.69 347 SER A O 1
ATOM 2718 N N . LYS A 1 348 ? -5.817 7.445 -14.197 1.00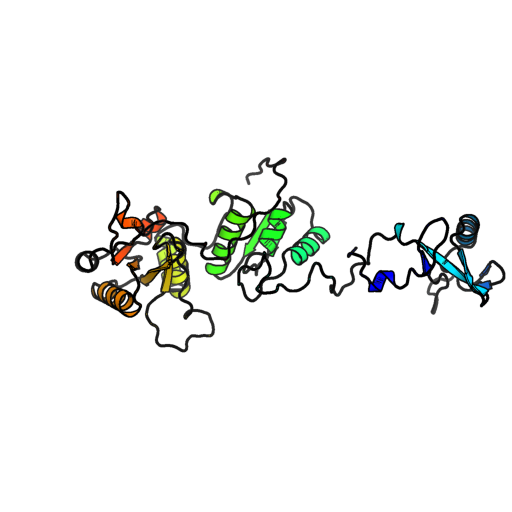 48.81 348 LYS A N 1
ATOM 2719 C CA . LYS A 1 348 ? -6.488 7.657 -15.490 1.00 48.81 348 LYS A CA 1
ATOM 2720 C C . LYS A 1 348 ? -6.662 6.303 -16.190 1.00 48.81 348 LYS A C 1
ATOM 2722 O O . LYS A 1 348 ? -5.878 5.970 -17.074 1.00 48.81 348 LYS A O 1
ATOM 2727 N N . VAL A 1 349 ? -7.644 5.506 -15.775 1.00 48.56 349 VAL A N 1
ATOM 2728 C CA . VAL A 1 349 ? -7.989 4.251 -16.465 1.00 48.56 349 VAL A CA 1
ATOM 2729 C C . VAL A 1 349 ? -9.052 4.512 -17.531 1.00 48.56 349 VAL A C 1
ATOM 2731 O O . VAL A 1 349 ? -10.085 5.124 -17.259 1.00 48.56 349 VAL A O 1
ATOM 2734 N N . ASP A 1 350 ? -8.790 4.043 -18.751 1.00 40.59 350 ASP A N 1
ATOM 2735 C CA . ASP A 1 350 ? -9.734 4.061 -19.869 1.00 40.59 350 ASP A CA 1
ATOM 2736 C C . ASP A 1 350 ? -10.876 3.059 -19.602 1.00 40.59 350 ASP A C 1
ATOM 2738 O O . ASP A 1 350 ? -10.668 1.844 -19.565 1.00 40.59 350 ASP A O 1
ATOM 2742 N N . LYS A 1 351 ? -12.082 3.582 -19.343 1.00 37.88 351 LYS A N 1
ATOM 2743 C CA . LYS A 1 351 ? -13.261 2.842 -18.846 1.00 37.88 351 LYS A CA 1
ATOM 2744 C C . LYS A 1 351 ? -13.975 1.982 -19.901 1.00 37.88 351 LYS A C 1
ATOM 2746 O O . LYS A 1 351 ? -15.013 1.401 -19.598 1.00 37.88 351 LYS A O 1
ATOM 2751 N N . SER A 1 352 ? -13.471 1.898 -21.127 1.00 31.39 352 SER A N 1
ATOM 2752 C CA . SER A 1 352 ? -14.256 1.424 -22.276 1.00 31.39 352 SER A CA 1
ATOM 2753 C C . SER A 1 352 ? -14.408 -0.100 -22.445 1.00 31.39 352 SER A C 1
ATOM 2755 O O . SER A 1 352 ? -15.128 -0.508 -23.349 1.00 31.39 352 SER A O 1
ATOM 2757 N N . LEU A 1 353 ? -13.809 -0.967 -21.611 1.00 38.09 353 LEU A N 1
ATOM 2758 C CA . LEU A 1 353 ? -13.748 -2.417 -21.915 1.00 38.09 353 LEU A CA 1
ATOM 2759 C C . LEU A 1 353 ? -13.927 -3.383 -20.717 1.00 38.09 353 LEU A C 1
ATOM 2761 O O . LEU A 1 353 ? -13.386 -4.486 -20.731 1.00 38.09 353 LEU A O 1
ATOM 2765 N N . LYS A 1 354 ? -14.707 -3.038 -19.678 1.00 34.31 354 LYS A N 1
ATOM 2766 C CA . LYS A 1 354 ? -15.085 -4.025 -18.638 1.00 34.31 354 LYS A CA 1
ATOM 2767 C C . LYS A 1 354 ? -16.098 -5.042 -19.198 1.00 34.31 354 LYS A C 1
ATOM 2769 O O . LYS A 1 354 ? -17.304 -4.837 -19.081 1.00 34.31 354 LYS A O 1
ATOM 2774 N N . GLN A 1 355 ? -15.627 -6.168 -19.739 1.00 31.38 355 GLN A N 1
ATOM 2775 C CA . GLN A 1 355 ? -16.443 -7.378 -19.885 1.00 31.38 355 GLN A CA 1
ATOM 2776 C C . GLN A 1 355 ? -15.761 -8.565 -19.187 1.00 31.38 355 GLN A C 1
ATOM 2778 O O . GLN A 1 355 ? -14.710 -9.033 -19.603 1.00 31.38 355 GLN A O 1
ATOM 2783 N N . LYS A 1 356 ? -16.393 -8.952 -18.070 1.00 36.16 356 LYS A N 1
ATOM 2784 C CA . LYS A 1 356 ? -16.334 -10.195 -17.278 1.00 36.16 356 LYS A CA 1
ATOM 2785 C C . LYS A 1 356 ? -15.391 -11.308 -17.758 1.00 36.16 356 LYS A C 1
ATOM 2787 O O . LYS A 1 356 ? -15.547 -11.781 -18.875 1.00 36.16 356 LYS A O 1
ATOM 2792 N N . LEU A 1 357 ? -14.691 -11.925 -16.804 1.00 25.23 357 LEU A N 1
ATOM 2793 C CA . LEU A 1 357 ? -14.695 -13.386 -16.689 1.00 25.23 357 LEU A CA 1
ATOM 2794 C C . LEU A 1 357 ? -14.712 -13.788 -15.203 1.00 25.23 357 LEU A C 1
ATOM 2796 O O . LEU A 1 357 ? -13.799 -13.457 -14.455 1.00 25.23 357 LEU A O 1
ATOM 2800 N N . MET A 1 358 ? -15.798 -14.448 -14.793 1.00 25.98 358 MET A N 1
ATOM 2801 C CA . MET A 1 358 ? -15.866 -15.275 -13.586 1.00 25.98 358 MET A CA 1
ATOM 2802 C C . MET A 1 358 ? -15.143 -16.591 -13.885 1.00 25.98 358 MET A C 1
ATOM 2804 O O . MET A 1 358 ? -15.452 -17.206 -14.909 1.00 25.98 358 MET A O 1
ATOM 2808 N N . ILE A 1 359 ? -14.256 -17.025 -12.990 1.00 26.92 359 ILE A N 1
ATOM 2809 C CA . ILE A 1 359 ? -13.969 -18.441 -12.723 1.00 26.92 359 ILE A CA 1
ATOM 2810 C C . ILE A 1 359 ? -13.966 -18.605 -11.210 1.00 26.92 359 ILE A C 1
ATOM 2812 O O . ILE A 1 359 ? -13.305 -17.769 -10.551 1.00 26.92 359 ILE A O 1
#